Protein 1R8E (pdb70)

Solvent-accessible surface area: 17052 Å² total; per-residue (Å²): 226,63,148,43,39,28,32,86,0,20,87,107,11,134,18,64,63,151,19,0,97,113,12,16,164,37,83,11,6,100,13,63,125,72,30,109,132,74,74,135,65,54,1,52,73,91,23,37,118,98,2,86,43,2,78,61,0,125,199,70,57,11,81,45,112,68,2,58,100,2,73,125,35,58,174,129,97,38,144,56,12,95,71,61,25,95,115,76,90,137,105,147,109,87,134,85,59,53,62,123,126,5,65,61,53,12,137,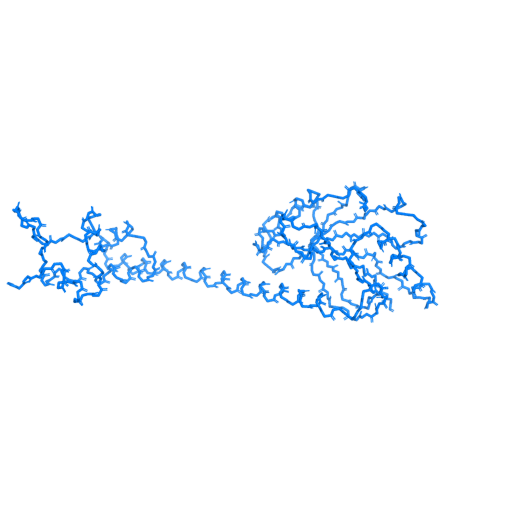58,81,93,126,84,32,153,105,29,101,37,84,17,84,21,44,36,50,102,24,124,89,22,88,1,2,15,9,114,2,137,56,38,9,33,136,81,39,115,107,75,26,12,48,65,0,39,126,40,2,61,64,12,18,56,77,67,4,32,12,48,1,4,4,0,39,46,81,100,22,102,32,33,116,96,8,74,11,125,44,6,0,0,6,22,11,26,136,141,160,32,70,107,52,50,134,89,12,90,87,42,35,3,43,117,17,119,0,0,0,0,0,4,39,89,34,102,145,81,11,76,94,4,2,50,77,0,21,127,42,8,65,83,131,166,55,75,49,74,30,31,0,22,4,24,46,38,24,77,56,157,43,136,194,58,166,122,78,69,32,0,7,0,3,0,74,8,91

Sequence (275 aa):
ESYYSIGEVSKLANVSIKALRYYDKIDLFKPAYVDPDTSYRYYTDSQLIHLDLIKSLKYIGTPLEEMKKAQDLEMEELFAFYTEQERQIREKLDFLSALEQTISLVKKRMKRQMEYPALGEVFVLDEEEIRIIQTEAEGIGPENVLNASYSKLKKFIESADGFTNNSYGATFSFQPYTSIDEMTYRHIFTPVLTNKQISSITPDMEITTIPKGRYACIAYNFSPEHYFLNLQKLIKYIADRQLTVVSDVYELIIPIHYSPKKQEEYRVEMKIRIA

Secondary structure (DSSP, 8-state):
--EEEHHHHHHHHT--HHHHHHHHHTTSS--SEE-TTT--EEEETGGGGHHHHHHHHHHTT--HHHHHHHTTS-HHHHHHHHHHHHHHHHHHHHHHHHHHHHHHHHHHHHHHHHS-S-TT--EEEEEPPEEEEEEE-TT--TTT--GGGGHHHHHHHHHHHSS----EEEEE-----S-GGG---SEEEEE----SPPSS--TTSEEEEE-SEEEEEEEEE--HHHHHHHHHHHHHHHHHTT--EEEEEEEEEEES---SSSPP-EEEEEEEEE-

Foldseek 3Di:
DDKAFLVVLCVVLVNDSVVQVVCCVVVNQHAPDADPPPRTGMHDPVSSVSVVLVVVCVVLPNDSVVSSVLVVDDPVVVVVVVVVSVVVVVVVVVVVVLVVQLVVVVVVVVVCVVPDPDALDKDKDFFAKFKKKKAFQVFAFPPRDDPVSCVVVQVQLCQFNVPGFQKKKFWWADDQDPDRVPTTTGMIITTHSGPGDTDDDDPRMDIDMDHTAMKTKHKHKDDVVSVVSSSNNSSCVCVVVVWAFDGTKMKMKGWPDDDPPDDTIIMIMIITHTD

Structure (mmCIF, N/CA/C/O backbone):
data_1R8E
#
_entry.id   1R8E
#
_cell.length_a   107.280
_cell.length_b   107.280
_cell.length_c   145.700
_cell.angle_alpha   90.00
_cell.angle_beta   90.00
_cell.angle_gamma   90.00
#
_symmetry.space_group_name_H-M   'P 43 2 2'
#
loop_
_entity.id
_entity.type
_entity.pdbx_description
1 polymer "5'-D(*GP*AP*CP*CP*CP*TP*CP*CP*CP*CP*TP*TP*AP*GP*GP*GP*GP*AP*GP*GP*GP*TP*C)-3'"
2 polymer 'multidrug-efflux transporter regulator'
3 non-polymer GLYCEROL
4 non-polymer TETRAPHENYLPHOSPHONIUM
5 non-polymer IMIDAZOLE
6 water water
#
loop_
_atom_site.group_PDB
_atom_site.id
_atom_site.type_symbol
_atom_site.label_atom_id
_atom_site.label_alt_id
_atom_site.label_comp_id
_atom_site.label_asym_id
_atom_site.label_entity_id
_atom_site.label_seq_id
_atom_site.pdbx_PDB_ins_code
_atom_site.Cartn_x
_atom_site.Cartn_y
_atom_site.Cartn_z
_atom_site.occupancy
_atom_site.B_iso_or_equiv
_atom_site.auth_seq_id
_atom_site.auth_comp_id
_atom_site.auth_asym_id
_atom_site.auth_atom_id
_atom_site.pdbx_PDB_model_num
ATOM 469 N N . GLU B 2 3 ? 47.514 -27.450 7.651 1.00 73.80 3 GLU A N 1
ATOM 470 C CA . GLU B 2 3 ? 46.267 -28.245 7.870 1.00 81.54 3 GLU A CA 1
ATOM 471 C C . GLU B 2 3 ? 46.058 -28.636 9.339 1.00 82.40 3 GLU A C 1
ATOM 472 O O . GLU B 2 3 ? 45.115 -29.364 9.668 1.00 85.76 3 GLU A O 1
ATOM 478 N N . SER B 2 4 ? 46.942 -28.160 10.213 1.00 75.30 4 SER A N 1
ATOM 479 C CA . SER B 2 4 ? 46.835 -28.440 11.642 1.00 74.29 4 SER A CA 1
ATOM 480 C C . SER B 2 4 ? 46.327 -27.178 12.360 1.00 69.22 4 SER A C 1
ATOM 481 O O . SER B 2 4 ? 46.843 -26.079 12.139 1.00 71.07 4 SER A O 1
ATOM 484 N N . TYR B 2 5 ? 45.299 -27.345 13.190 1.00 57.42 5 TYR A N 1
ATOM 485 C CA . TYR B 2 5 ? 44.688 -26.238 13.925 1.00 57.57 5 TYR A CA 1
ATOM 486 C C . TYR B 2 5 ? 44.695 -26.531 15.423 1.00 51.60 5 TYR A C 1
ATOM 487 O O . TYR B 2 5 ? 44.706 -27.689 15.829 1.00 51.76 5 TYR A O 1
ATOM 496 N N . TYR B 2 6 ? 44.647 -25.477 16.237 1.00 47.32 6 TYR A N 1
ATOM 497 C CA . TYR B 2 6 ? 44.687 -25.629 17.693 1.00 36.20 6 TYR A CA 1
ATOM 498 C C . TYR B 2 6 ? 43.562 -24.909 18.432 1.00 41.43 6 TYR A C 1
ATOM 499 O O . TYR B 2 6 ? 43.091 -23.838 18.015 1.00 38.82 6 TYR A O 1
ATOM 508 N N . SER B 2 7 ? 43.138 -25.495 19.544 1.00 44.43 7 SER A N 1
ATOM 509 C CA . SER B 2 7 ? 42.100 -24.883 20.373 1.00 44.43 7 SER A CA 1
ATOM 510 C C . SER B 2 7 ? 42.809 -23.830 21.225 1.00 44.90 7 SER A C 1
ATOM 511 O O . SER B 2 7 ? 44.047 -23.826 21.310 1.00 38.65 7 SER A O 1
ATOM 514 N N . ILE B 2 8 ? 42.047 -22.953 21.868 1.00 42.64 8 ILE A N 1
ATOM 515 C CA . ILE B 2 8 ? 42.662 -21.923 22.687 1.00 45.85 8 ILE A CA 1
ATOM 516 C C . ILE B 2 8 ? 43.553 -22.558 23.763 1.00 42.48 8 ILE A C 1
ATOM 517 O O . ILE B 2 8 ? 44.648 -22.062 24.041 1.00 37.19 8 ILE A O 1
ATOM 522 N N . GLY B 2 9 ? 43.110 -23.676 24.333 1.00 43.40 9 GLY A N 1
ATOM 523 C CA . GLY B 2 9 ? 43.891 -24.343 25.360 1.00 36.23 9 GLY A CA 1
ATOM 524 C C . GLY B 2 9 ? 45.234 -24.830 24.863 1.00 47.00 9 GLY A C 1
ATOM 525 O O . GLY B 2 9 ? 46.253 -24.767 25.565 1.00 52.93 9 GLY A O 1
ATOM 526 N N . GLU B 2 10 ? 45.248 -25.318 23.634 1.00 46.96 10 GLU A N 1
ATOM 527 C CA . GLU B 2 10 ? 46.474 -25.828 23.063 1.00 47.45 10 GLU A CA 1
ATOM 528 C C . GLU B 2 10 ? 47.438 -24.679 22.803 1.00 43.36 10 GLU A C 1
ATOM 529 O O . GLU B 2 10 ? 48.637 -24.789 23.063 1.00 42.47 10 GLU A O 1
ATOM 535 N N . VAL B 2 11 ? 46.922 -23.566 22.303 1.00 35.66 11 VAL A N 1
ATOM 536 C CA . VAL B 2 11 ? 47.787 -22.435 22.046 1.00 42.44 11 VAL A CA 1
ATOM 537 C C . VAL B 2 11 ? 48.382 -21.970 23.378 1.00 49.72 11 VAL A C 1
ATOM 538 O O . VAL B 2 11 ? 49.580 -21.681 23.472 1.00 47.92 11 VAL A O 1
ATOM 542 N N . SER B 2 12 ? 47.540 -21.931 24.408 1.00 46.45 12 SER A N 1
ATOM 543 C CA . SER B 2 12 ? 47.970 -21.508 25.733 1.00 49.34 12 SER A CA 1
ATOM 544 C C . SER B 2 12 ? 49.118 -22.367 26.244 1.00 48.95 12 SER A C 1
ATOM 545 O O . SER B 2 12 ? 50.106 -21.852 26.771 1.00 39.54 12 SER A O 1
ATOM 548 N N . LYS B 2 13 ? 48.988 -23.677 26.091 1.00 43.78 13 LYS A N 1
ATOM 549 C CA . LYS B 2 13 ? 50.045 -24.557 26.538 1.00 47.94 13 LYS A CA 1
ATOM 550 C C . LYS B 2 13 ? 51.276 -24.419 25.632 1.00 50.29 13 LYS A C 1
ATOM 551 O O . LYS B 2 13 ? 52.402 -24.440 26.118 1.00 52.96 13 LYS A O 1
ATOM 553 N N . LEU B 2 14 ? 51.073 -24.242 24.327 1.00 48.12 14 LEU A N 1
ATOM 554 C CA . LEU B 2 14 ? 52.203 -24.123 23.398 1.00 46.30 14 LEU A CA 1
ATOM 555 C C . LEU B 2 14 ? 53.041 -22.854 23.517 1.00 51.15 14 LEU A C 1
ATOM 556 O O . LEU B 2 14 ? 54.273 -22.910 23.495 1.00 51.15 14 LEU A O 1
ATOM 561 N N . ALA B 2 15 ? 52.372 -21.712 23.625 1.00 48.61 15 ALA A N 1
ATOM 562 C CA . ALA B 2 15 ? 53.067 -20.432 23.690 1.00 47.60 15 ALA A CA 1
ATOM 563 C C . ALA B 2 15 ? 53.202 -19.879 25.098 1.00 50.78 15 ALA A C 1
ATOM 564 O O . ALA B 2 15 ? 53.693 -18.767 25.287 1.00 49.60 15 ALA A O 1
ATOM 566 N N . ASN B 2 16 ? 52.762 -20.662 26.077 1.00 52.06 16 ASN A N 1
ATOM 567 C CA . ASN B 2 16 ? 52.805 -20.266 27.482 1.00 57.12 16 ASN A CA 1
ATOM 568 C C . ASN B 2 16 ? 52.139 -18.906 27.714 1.00 53.48 16 ASN A C 1
ATOM 569 O O . ASN B 2 16 ? 52.713 -18.012 28.323 1.00 54.07 16 ASN A O 1
ATOM 574 N N . VAL B 2 17 ? 50.919 -18.761 27.218 1.00 50.34 17 VAL A N 1
ATOM 575 C CA . VAL B 2 17 ? 50.151 -17.532 27.384 1.00 41.93 17 VAL A CA 1
ATOM 576 C C . VAL B 2 17 ? 48.809 -17.962 27.979 1.00 47.91 17 VAL A C 1
ATOM 577 O O . VAL B 2 17 ? 48.250 -18.968 27.558 1.00 47.58 17 VAL A O 1
ATOM 581 N N . SER B 2 18 ? 48.291 -17.229 28.964 1.00 43.55 18 SER A N 1
ATOM 582 C CA . SER B 2 18 ? 47.030 -17.646 29.573 1.00 44.81 18 SER A CA 1
ATOM 583 C C . SER B 2 18 ? 45.898 -17.595 28.561 1.00 44.01 18 SER A C 1
ATOM 584 O O . SER B 2 18 ? 45.942 -16.830 27.595 1.00 39.56 18 SER A O 1
ATOM 587 N N . ILE B 2 19 ? 44.878 -18.407 28.809 1.00 41.20 19 ILE A N 1
ATOM 588 C CA . ILE B 2 19 ? 43.703 -18.440 27.960 1.00 41.29 19 ILE A CA 1
ATOM 589 C C . ILE B 2 19 ? 43.015 -17.076 27.993 1.00 48.25 19 ILE A C 1
ATOM 590 O O . ILE B 2 19 ? 42.641 -16.539 26.943 1.00 49.86 19 ILE A O 1
ATOM 595 N N . LYS B 2 20 ? 42.866 -16.510 29.195 1.00 47.92 20 LYS A N 1
ATOM 596 C CA . LYS B 2 20 ? 42.218 -15.206 29.344 1.00 40.00 20 LYS A CA 1
ATOM 597 C C . LYS B 2 20 ? 42.959 -14.161 28.515 1.00 39.59 20 LYS A C 1
ATOM 598 O O . LYS B 2 20 ? 42.346 -13.262 27.933 1.00 46.42 20 LYS A O 1
ATOM 604 N N . ALA B 2 21 ? 44.283 -14.282 28.453 1.00 43.73 21 ALA A N 1
ATOM 605 C CA . ALA B 2 21 ? 45.080 -13.339 27.679 1.00 40.02 21 ALA A CA 1
ATOM 606 C C . ALA B 2 21 ? 44.776 -13.495 26.185 1.00 44.56 21 ALA A C 1
ATOM 607 O O . ALA B 2 21 ? 44.700 -12.503 25.451 1.00 41.26 21 ALA A O 1
ATOM 609 N N . LEU B 2 22 ? 44.594 -14.736 25.736 1.00 40.35 22 LEU A N 1
ATOM 610 C CA . LEU B 2 22 ? 44.279 -14.976 24.331 1.00 41.03 22 LEU A CA 1
ATOM 611 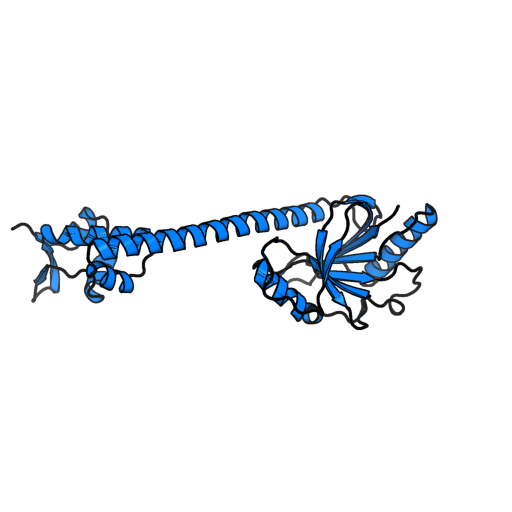C C . LEU B 2 22 ? 42.919 -14.347 24.021 1.00 35.08 22 LEU A C 1
ATOM 612 O O . LEU B 2 22 ? 42.789 -13.601 23.053 1.00 40.69 22 LEU A O 1
ATOM 617 N N . ARG B 2 23 ? 41.915 -14.599 24.860 1.00 41.91 23 ARG A N 1
ATOM 618 C CA . ARG B 2 23 ? 40.597 -13.997 24.623 1.00 42.41 23 ARG A CA 1
ATOM 619 C C . ARG B 2 23 ? 40.705 -12.472 24.603 1.00 41.84 23 ARG A C 1
ATOM 620 O O . ARG B 2 23 ? 40.071 -11.804 23.777 1.00 46.17 23 ARG A O 1
ATOM 628 N N . TYR B 2 24 ? 41.522 -11.920 25.498 1.00 45.67 24 TYR A N 1
ATOM 629 C CA . TYR B 2 24 ? 41.690 -10.472 25.558 1.00 42.01 24 TYR A CA 1
ATOM 630 C C . TYR B 2 24 ? 42.366 -9.930 24.299 1.00 47.60 24 TYR A C 1
ATOM 631 O O . TYR B 2 24 ? 41.895 -8.956 23.700 1.00 43.44 24 TYR A O 1
ATOM 640 N N . TYR B 2 25 ? 43.469 -10.555 23.891 1.00 44.62 25 TYR A N 1
ATOM 641 C CA . TYR B 2 25 ? 44.157 -10.103 22.681 1.00 46.66 25 TYR A CA 1
ATOM 642 C C . TYR B 2 25 ? 43.227 -10.232 21.482 1.00 41.46 25 TYR A C 1
ATOM 643 O O . TYR B 2 25 ? 43.376 -9.510 20.493 1.00 48.30 25 TYR A O 1
ATOM 652 N N . ASP B 2 26 ? 42.273 -11.159 21.568 1.00 42.82 26 ASP A N 1
ATOM 653 C CA . ASP B 2 26 ? 41.296 -11.348 20.498 1.00 41.09 26 ASP A CA 1
ATOM 654 C C . ASP B 2 26 ? 40.355 -10.134 20.498 1.00 43.21 26 ASP A C 1
ATOM 655 O O . ASP B 2 26 ? 40.202 -9.452 19.487 1.00 41.52 26 ASP A O 1
ATOM 660 N N . LYS B 2 27 ? 39.754 -9.844 21.646 1.00 46.61 27 LYS A N 1
ATOM 661 C CA . LYS B 2 27 ? 38.853 -8.695 21.758 1.00 56.76 27 LYS A CA 1
ATOM 662 C C . LYS B 2 27 ? 39.527 -7.379 21.377 1.00 54.77 27 LYS A C 1
ATOM 663 O O . LYS B 2 27 ? 38.908 -6.516 20.758 1.00 64.43 27 LYS A O 1
ATOM 669 N N . ILE B 2 28 ? 40.796 -7.240 21.749 1.00 55.56 28 ILE A N 1
ATOM 670 C CA . ILE B 2 28 ? 41.586 -6.042 21.459 1.00 54.74 28 ILE A CA 1
ATOM 671 C C . ILE B 2 28 ? 42.010 -5.958 19.990 1.00 56.83 28 ILE A C 1
ATOM 672 O O . ILE B 2 28 ? 42.485 -4.917 19.527 1.00 56.59 28 ILE A O 1
ATOM 677 N N . ASP B 2 29 ? 41.834 -7.061 19.265 1.00 53.00 29 ASP A N 1
ATOM 678 C CA . ASP B 2 29 ? 42.217 -7.153 17.857 1.00 54.96 29 ASP A CA 1
ATOM 679 C C . ASP B 2 29 ? 43.733 -7.058 17.672 1.00 48.71 29 ASP A C 1
ATOM 680 O O . ASP B 2 29 ? 44.222 -6.468 16.712 1.00 52.09 29 ASP A O 1
ATOM 685 N N . LEU B 2 30 ? 44.466 -7.644 18.610 1.00 50.26 30 LEU A N 1
ATOM 686 C CA . LEU B 2 30 ? 45.923 -7.676 18.568 1.00 46.75 30 LEU A CA 1
ATOM 687 C C . LEU B 2 30 ? 46.338 -9.031 17.991 1.00 49.35 30 LEU A C 1
ATOM 688 O O . LEU B 2 30 ? 47.274 -9.127 17.200 1.00 45.92 30 LEU A O 1
ATOM 693 N N . PHE B 2 31 ? 45.610 -10.067 18.396 1.00 48.99 31 PHE A N 1
ATOM 694 C CA . PHE B 2 31 ? 45.868 -11.430 17.960 1.00 48.23 31 PHE A CA 1
ATOM 695 C C . PHE B 2 31 ? 44.527 -12.172 17.949 1.00 52.32 31 PHE A C 1
ATOM 696 O O . PHE B 2 31 ? 44.030 -12.591 18.994 1.00 41.75 31 PHE A O 1
ATOM 704 N N . LYS B 2 32 ? 43.949 -12.338 16.763 1.00 46.86 32 LYS A N 1
ATOM 705 C CA . LYS B 2 32 ? 42.652 -12.999 16.635 1.00 48.51 32 LYS A CA 1
ATOM 706 C C . LYS B 2 32 ? 42.783 -14.393 16.023 1.00 45.17 32 LYS A C 1
ATOM 707 O O . LYS B 2 32 ? 43.571 -14.603 15.100 1.00 39.94 32 LYS A O 1
ATOM 713 N N . PRO B 2 33 ? 41.998 -15.360 16.518 1.00 36.66 33 PRO A N 1
ATOM 714 C CA . PRO B 2 33 ? 42.064 -16.730 15.988 1.00 34.60 33 PRO A CA 1
ATOM 715 C C . PRO B 2 33 ? 41.734 -16.778 14.501 1.00 34.79 33 PRO A C 1
ATOM 716 O O . PRO B 2 33 ? 40.937 -15.980 14.014 1.00 42.09 33 PRO A O 1
ATOM 720 N N . ALA B 2 34 ? 42.366 -17.701 13.782 1.00 40.11 34 ALA A N 1
ATOM 721 C CA . ALA B 2 34 ? 42.129 -17.847 12.350 1.00 38.94 34 ALA A CA 1
ATOM 722 C C . ALA B 2 34 ? 40.666 -18.191 12.072 1.00 44.96 34 ALA A C 1
ATOM 723 O O . ALA B 2 34 ? 40.092 -17.728 11.091 1.00 46.49 34 ALA A O 1
ATOM 725 N N . TYR B 2 35 ? 40.068 -18.991 12.954 1.00 44.95 35 TYR A N 1
ATOM 726 C CA . TYR B 2 35 ? 38.683 -19.406 12.786 1.00 41.74 35 TYR A CA 1
ATOM 727 C C . TYR B 2 35 ? 37.847 -19.464 14.054 1.00 42.60 35 TYR A C 1
ATOM 728 O O . TYR B 2 35 ? 38.277 -19.991 15.088 1.00 40.40 35 TYR A O 1
ATOM 737 N N . VAL B 2 36 ? 36.625 -18.959 13.951 1.00 41.27 36 VAL A N 1
ATOM 738 C CA . VAL B 2 36 ? 35.702 -18.994 15.073 1.00 46.33 36 VAL A CA 1
ATOM 739 C C . VAL B 2 36 ? 34.442 -19.765 14.689 1.00 47.05 36 VAL A C 1
ATOM 740 O O . VAL B 2 36 ? 33.728 -19.379 13.756 1.00 45.39 36 VAL A O 1
ATOM 744 N N . ASP B 2 37 ? 34.189 -20.864 15.399 1.00 48.72 37 ASP A N 1
ATOM 745 C CA . ASP B 2 37 ? 33.005 -21.683 15.153 1.00 53.05 37 ASP A CA 1
ATOM 746 C C . ASP B 2 37 ? 31.758 -20.830 15.380 1.00 51.51 37 ASP A C 1
ATOM 747 O O . ASP B 2 37 ? 31.514 -20.369 16.485 1.00 59.00 37 ASP A O 1
ATOM 752 N N . PRO B 2 38 ? 30.957 -20.619 14.325 1.00 56.81 38 PRO A N 1
ATOM 753 C CA . PRO B 2 38 ? 29.732 -19.819 14.382 1.00 55.14 38 PRO A CA 1
ATOM 754 C C . PRO B 2 38 ? 28.653 -20.356 15.326 1.00 55.43 38 PRO A C 1
ATOM 755 O O . PRO B 2 38 ? 27.762 -19.615 15.732 1.00 54.56 38 PRO A O 1
ATOM 759 N N . ASP B 2 39 ? 28.737 -21.631 15.685 1.00 49.16 39 ASP A N 1
ATOM 760 C CA . ASP B 2 39 ? 27.741 -22.214 16.572 1.00 60.36 39 ASP A CA 1
ATOM 761 C C . ASP B 2 39 ? 28.169 -22.239 18.030 1.00 69.46 39 ASP A C 1
ATOM 762 O O . ASP B 2 39 ? 27.368 -21.949 18.917 1.00 77.61 39 ASP A O 1
ATOM 767 N N . THR B 2 40 ? 29.424 -22.589 18.284 1.00 65.06 40 THR A N 1
ATOM 768 C CA . THR B 2 40 ? 29.909 -22.672 19.654 1.00 56.43 40 THR A CA 1
ATOM 769 C C . THR B 2 40 ? 30.764 -21.484 20.081 1.00 59.37 40 THR A C 1
ATOM 770 O O . THR B 2 40 ? 31.076 -21.331 21.262 1.00 61.90 40 THR A O 1
ATOM 774 N N . SER B 2 41 ? 31.144 -20.651 19.121 1.00 56.37 41 SER A N 1
ATOM 775 C CA . SER B 2 41 ? 32.003 -19.500 19.386 1.00 50.82 41 SER A CA 1
ATOM 776 C C . SER B 2 41 ? 33.420 -19.927 19.789 1.00 47.01 41 SER A C 1
ATOM 777 O O . SER B 2 41 ? 34.235 -19.088 20.161 1.00 51.21 41 SER A O 1
ATOM 780 N N . TYR B 2 42 ? 33.714 -21.225 19.716 1.00 42.46 42 TYR A N 1
ATOM 781 C CA . TYR B 2 42 ? 35.049 -21.733 20.050 1.00 46.24 42 TYR A CA 1
ATOM 782 C C . TYR B 2 42 ? 36.096 -21.130 19.123 1.00 48.72 42 TYR A C 1
ATOM 783 O O . TYR B 2 42 ? 35.882 -21.053 17.911 1.00 43.21 42 TYR A O 1
ATOM 792 N N . ARG B 2 43 ? 37.228 -20.732 19.702 1.00 44.34 43 ARG A N 1
ATOM 793 C CA . ARG B 2 43 ? 38.331 -20.146 18.946 1.00 46.68 43 ARG A CA 1
ATOM 794 C C . ARG B 2 43 ? 39.324 -21.211 18.479 1.00 41.67 43 ARG A C 1
ATOM 795 O O . ARG B 2 43 ? 39.701 -22.087 19.244 1.00 42.10 43 ARG A O 1
ATOM 803 N N . TYR B 2 44 ? 39.742 -21.128 17.219 1.00 44.96 44 TYR A N 1
ATOM 804 C CA . TYR B 2 44 ? 40.702 -22.078 16.668 1.00 40.70 44 TYR A CA 1
ATOM 805 C C . TYR B 2 44 ? 41.810 -21.324 15.956 1.00 39.48 44 TYR A C 1
ATOM 806 O O . TYR B 2 44 ? 41.552 -20.383 15.189 1.00 36.41 44 TYR A O 1
ATOM 815 N N . TYR B 2 45 ? 43.040 -21.757 16.208 1.00 32.15 45 TYR A N 1
ATOM 816 C CA . TYR B 2 45 ? 44.227 -21.109 15.644 1.00 43.75 45 TYR A CA 1
ATOM 817 C C . TYR B 2 45 ? 45.030 -22.017 14.723 1.00 41.46 45 TYR A C 1
ATOM 818 O O . TYR B 2 45 ? 45.035 -23.237 14.887 1.00 45.45 45 TYR A O 1
ATOM 827 N N . THR B 2 46 ? 45.731 -21.419 13.769 1.00 41.64 46 THR A N 1
ATOM 828 C CA . THR B 2 46 ? 46.561 -22.205 12.857 1.00 43.64 46 THR A CA 1
ATOM 829 C C . THR B 2 46 ? 47.998 -22.149 13.333 1.00 47.56 46 THR A C 1
ATOM 830 O O . THR B 2 46 ? 48.372 -21.245 14.083 1.00 45.00 46 THR A O 1
ATOM 834 N N . ASP B 2 47 ? 48.807 -23.102 12.881 1.00 43.35 47 ASP A N 1
ATOM 835 C CA . ASP B 2 47 ? 50.203 -23.140 13.271 1.00 39.96 47 ASP A CA 1
ATOM 836 C C . ASP B 2 47 ? 50.986 -21.897 12.830 1.00 43.81 47 ASP A C 1
ATOM 837 O O . ASP B 2 47 ? 51.681 -21.297 13.639 1.00 39.71 47 ASP A O 1
ATOM 842 N N . SER B 2 48 ? 50.863 -21.502 11.563 1.00 45.37 48 SER A N 1
ATOM 843 C CA . SER B 2 48 ? 51.610 -20.336 11.046 1.00 47.54 48 SER A CA 1
ATOM 844 C C . SER B 2 48 ? 51.366 -19.052 11.830 1.00 39.79 48 SER A C 1
ATOM 845 O O . SER B 2 48 ? 52.187 -18.150 11.856 1.00 48.60 48 SER A O 1
ATOM 848 N N . GLN B 2 49 ? 50.211 -18.987 12.460 1.00 48.44 49 GLN A N 1
ATOM 849 C CA . GLN B 2 49 ? 49.782 -17.831 13.220 1.00 43.74 49 GLN A CA 1
ATOM 850 C C . GLN B 2 49 ? 50.580 -17.647 14.522 1.00 43.72 49 GLN A C 1
ATOM 851 O O . GLN B 2 49 ? 50.782 -16.522 14.979 1.00 40.14 49 GLN A O 1
ATOM 857 N N . LEU B 2 50 ? 51.049 -18.750 15.098 1.00 34.03 50 LEU A N 1
ATOM 858 C CA . LEU B 2 50 ? 51.791 -18.723 16.348 1.00 42.22 50 LEU A CA 1
ATOM 859 C C . LEU B 2 50 ? 52.993 -17.787 16.341 1.00 44.81 50 LEU A C 1
ATOM 860 O O . LEU B 2 50 ? 53.414 -17.298 17.388 1.00 41.34 50 LEU A O 1
ATOM 865 N N . ILE B 2 51 ? 53.544 -17.549 15.159 1.00 44.12 51 ILE A N 1
ATOM 866 C CA . ILE B 2 51 ? 54.702 -16.687 15.021 1.00 41.73 51 ILE A CA 1
ATOM 867 C C . ILE B 2 51 ? 54.400 -15.285 15.558 1.00 43.72 51 ILE A C 1
ATOM 868 O O . ILE B 2 51 ? 55.272 -14.628 16.118 1.00 47.66 51 ILE A O 1
ATOM 873 N N . HIS B 2 52 ? 53.155 -14.839 15.415 1.00 44.20 52 HIS A N 1
ATOM 874 C CA . HIS B 2 52 ? 52.766 -13.513 15.875 1.00 39.86 52 HIS A CA 1
ATOM 875 C C . HIS B 2 52 ? 52.850 -13.350 17.391 1.00 40.40 52 HIS A C 1
ATOM 876 O O . HIS B 2 52 ? 52.946 -12.234 17.884 1.00 40.36 52 HIS A O 1
ATOM 883 N N . LEU B 2 53 ? 52.814 -14.450 18.134 1.00 43.49 53 LEU A N 1
ATOM 884 C CA . LEU B 2 53 ? 52.920 -14.362 19.585 1.00 45.62 53 LEU A CA 1
ATOM 885 C C . LEU B 2 53 ? 54.358 -14.077 20.015 1.00 45.88 53 LEU A C 1
ATOM 886 O O . LEU B 2 53 ? 54.600 -13.712 21.163 1.00 59.79 53 LEU A O 1
ATOM 891 N N . ASP B 2 54 ? 55.309 -14.237 19.097 1.00 49.71 54 ASP A N 1
ATOM 892 C CA . ASP B 2 54 ? 56.711 -13.956 19.408 1.00 47.65 54 ASP A CA 1
ATOM 893 C C . ASP B 2 54 ? 56.907 -12.462 19.680 1.00 44.50 54 ASP A C 1
ATOM 894 O O . ASP B 2 54 ? 57.518 -12.079 20.675 1.00 46.18 54 ASP A O 1
ATOM 899 N N . LEU B 2 55 ? 56.398 -11.625 18.780 1.00 40.33 55 LEU A N 1
ATOM 900 C CA . LEU B 2 55 ? 56.515 -10.180 18.933 1.00 43.65 55 LEU A CA 1
ATOM 901 C C . LEU B 2 55 ? 55.785 -9.752 20.199 1.00 45.57 55 LEU A C 1
ATOM 902 O O . LEU B 2 55 ? 56.349 -9.067 21.053 1.00 49.25 55 LEU A O 1
ATOM 907 N N . ILE B 2 56 ? 54.521 -10.167 20.296 1.00 45.07 56 ILE A N 1
ATOM 908 C CA . ILE B 2 56 ? 53.663 -9.833 21.429 1.00 44.91 56 ILE A CA 1
ATOM 909 C C . ILE B 2 56 ? 54.313 -10.182 22.766 1.00 47.34 56 ILE A C 1
ATOM 910 O O . ILE B 2 56 ? 54.310 -9.360 23.684 1.00 52.05 56 ILE A O 1
ATOM 915 N N . LYS B 2 57 ? 54.869 -11.386 22.882 1.00 44.11 57 LYS A N 1
ATOM 916 C CA . LYS B 2 57 ? 55.508 -11.793 24.136 1.00 47.41 57 LYS A CA 1
ATOM 917 C C . LYS B 2 57 ? 56.772 -10.998 24.431 1.00 51.91 57 LYS A C 1
ATOM 918 O O . LYS B 2 57 ? 57.009 -10.599 25.564 1.00 50.27 57 LYS A O 1
ATOM 924 N N . SER B 2 58 ? 57.586 -10.758 23.412 1.00 53.20 58 SER A N 1
ATOM 925 C CA . SER B 2 58 ? 58.803 -9.995 23.625 1.00 50.53 58 SER A CA 1
ATOM 926 C C . SER B 2 58 ? 58.489 -8.561 24.037 1.00 52.26 58 SER A C 1
ATOM 927 O O . SER B 2 58 ? 59.109 -8.027 24.959 1.00 55.88 58 SER A O 1
ATOM 930 N N . LEU B 2 59 ? 57.521 -7.943 23.369 1.00 46.45 59 LEU A N 1
ATOM 931 C CA . LEU B 2 59 ? 57.149 -6.579 23.703 1.00 48.90 59 LEU A CA 1
ATOM 932 C C . LEU B 2 59 ? 56.505 -6.509 25.088 1.00 54.48 59 LEU A C 1
ATOM 933 O O . LEU B 2 59 ? 56.623 -5.505 25.792 1.00 55.88 59 LEU A O 1
ATOM 938 N N . LYS B 2 60 ? 55.832 -7.576 25.490 1.00 46.46 60 LYS A N 1
ATOM 939 C CA . LYS B 2 60 ? 55.210 -7.579 26.796 1.00 41.89 60 LYS A CA 1
ATOM 940 C C . LYS B 2 60 ? 56.322 -7.670 27.836 1.00 50.53 60 LYS A C 1
ATOM 941 O O . LYS B 2 60 ? 56.267 -7.038 28.887 1.00 51.85 60 LYS A O 1
ATOM 947 N N . TYR B 2 61 ? 57.343 -8.458 27.529 1.00 49.91 61 TYR A N 1
ATOM 948 C CA . TYR B 2 61 ? 58.455 -8.620 28.438 1.00 52.34 61 TYR A CA 1
ATOM 949 C C . TYR B 2 61 ? 59.143 -7.279 28.713 1.00 60.60 61 TYR A C 1
ATOM 950 O O . TYR B 2 61 ? 59.538 -7.008 29.847 1.00 58.95 61 TYR A O 1
ATOM 959 N N . ILE B 2 62 ? 59.283 -6.441 27.686 1.00 51.90 62 ILE A N 1
ATOM 960 C CA . ILE B 2 62 ? 59.926 -5.149 27.881 1.00 57.21 62 ILE A CA 1
ATOM 961 C C . ILE B 2 62 ? 58.963 -4.058 28.346 1.00 57.92 62 ILE A C 1
ATOM 962 O O . ILE B 2 62 ? 59.355 -2.900 28.479 1.00 58.88 62 ILE A O 1
ATOM 967 N N . GLY B 2 63 ? 57.704 -4.427 28.572 1.00 55.65 63 GLY A N 1
ATOM 968 C CA . GLY B 2 63 ? 56.720 -3.474 29.065 1.00 48.03 63 GLY A CA 1
ATOM 969 C C . GLY B 2 63 ? 55.928 -2.637 28.081 1.00 55.05 63 GLY A C 1
ATOM 970 O O . GLY B 2 63 ? 55.205 -1.710 28.481 1.00 53.44 63 GLY A O 1
ATOM 971 N N . THR B 2 64 ? 56.042 -2.948 26.799 1.00 51.67 64 THR A N 1
ATOM 972 C CA . THR B 2 64 ? 55.311 -2.198 25.796 1.00 46.59 64 THR A CA 1
ATOM 973 C C . THR B 2 64 ? 53.807 -2.390 26.008 1.00 56.74 64 THR A C 1
ATOM 974 O O . THR B 2 64 ? 53.326 -3.512 26.150 1.00 58.19 64 THR A O 1
ATOM 978 N N . PRO B 2 65 ? 53.049 -1.292 26.038 1.00 51.50 65 PRO A N 1
ATOM 979 C CA . PRO B 2 65 ? 51.607 -1.414 26.234 1.00 53.94 65 PRO A CA 1
ATOM 980 C C . PRO B 2 65 ? 50.933 -2.053 25.009 1.00 55.75 65 PRO A C 1
ATOM 981 O O . PRO B 2 65 ? 51.288 -1.759 23.866 1.00 44.57 65 PRO A O 1
ATOM 985 N N . LEU B 2 66 ? 49.963 -2.928 25.258 1.00 53.43 66 LEU A N 1
ATOM 986 C CA . LEU B 2 66 ? 49.268 -3.628 24.185 1.00 53.30 66 LEU A CA 1
ATOM 987 C C . LEU B 2 66 ? 48.902 -2.784 22.964 1.00 60.02 66 LEU A C 1
ATOM 988 O O . LEU B 2 66 ? 49.185 -3.176 21.825 1.00 56.21 66 LEU A O 1
ATOM 993 N N . GLU B 2 67 ? 48.282 -1.631 23.187 1.00 57.27 67 GLU A N 1
ATOM 994 C CA . GLU B 2 67 ? 47.886 -0.798 22.061 1.00 60.37 67 GLU A CA 1
ATOM 995 C C . GLU B 2 67 ? 49.035 -0.376 21.172 1.00 60.04 67 GLU A C 1
ATOM 996 O O . GLU B 2 67 ? 48.881 -0.262 19.954 1.00 62.22 67 GLU A O 1
ATOM 1002 N N . GLU B 2 68 ? 50.194 -0.147 21.769 1.00 58.60 68 GLU A N 1
ATOM 1003 C CA . GLU B 2 68 ? 51.337 0.258 20.979 1.00 66.03 68 GLU A CA 1
ATOM 1004 C C . GLU B 2 68 ? 51.911 -0.958 20.258 1.00 63.58 68 GLU A C 1
ATOM 1005 O O . GLU B 2 68 ? 52.670 -0.822 19.303 1.00 63.57 68 GLU A O 1
ATOM 1011 N N . MET B 2 69 ? 51.549 -2.154 20.710 1.00 59.06 69 MET A N 1
ATOM 1012 C CA . MET B 2 69 ? 52.037 -3.354 20.049 1.00 56.17 69 MET A CA 1
ATOM 1013 C C . MET B 2 69 ? 51.401 -3.459 18.672 1.00 56.47 69 MET A C 1
ATOM 1014 O O . MET B 2 69 ? 52.038 -3.882 17.701 1.00 46.69 69 MET A O 1
ATOM 1019 N N . LYS B 2 70 ? 50.144 -3.039 18.593 1.00 52.82 70 LYS A N 1
ATOM 1020 C CA . LYS B 2 70 ? 49.410 -3.072 17.346 1.00 57.15 70 LYS A CA 1
ATOM 1021 C C . LYS B 2 70 ? 50.109 -2.242 16.281 1.00 59.32 70 LYS A C 1
ATOM 1022 O O . LYS B 2 70 ? 50.088 -2.596 15.100 1.00 67.59 70 LYS A O 1
ATOM 1028 N N . LYS B 2 71 ? 50.740 -1.144 16.681 1.00 56.48 71 LYS A N 1
ATOM 1029 C CA . LYS B 2 71 ? 51.418 -0.320 15.693 1.00 62.15 71 LYS A CA 1
ATOM 1030 C C . LYS B 2 71 ? 52.812 -0.877 15.421 1.00 58.84 71 LYS A C 1
ATOM 1031 O O . LYS B 2 71 ? 53.406 -0.602 14.378 1.00 55.12 71 LYS A O 1
ATOM 1037 N N . ALA B 2 72 ? 53.329 -1.670 16.355 1.00 54.14 72 ALA A N 1
ATOM 1038 C CA . ALA B 2 72 ? 54.646 -2.271 16.188 1.00 51.92 72 ALA A CA 1
ATOM 1039 C C . ALA B 2 72 ? 54.580 -3.387 15.149 1.00 54.49 72 ALA A C 1
ATOM 1040 O O . ALA B 2 72 ? 55.518 -3.592 14.389 1.00 52.57 72 ALA A O 1
ATOM 1042 N N . GLN B 2 73 ? 53.476 -4.118 15.102 1.00 54.47 73 GLN A N 1
ATOM 1043 C CA . GLN B 2 73 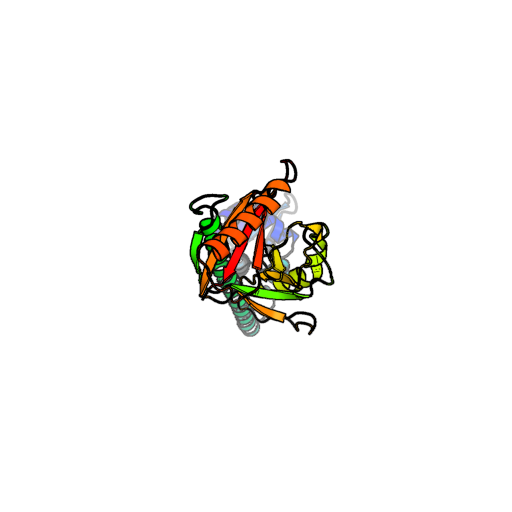? 53.411 -5.187 14.124 1.00 64.05 73 GLN A CA 1
ATOM 1044 C C . GLN B 2 73 ? 53.111 -4.657 12.724 1.00 59.60 73 GLN A C 1
ATOM 1045 O O . GLN B 2 73 ? 52.937 -5.425 11.793 1.00 67.04 73 GLN A O 1
ATOM 1051 N N . ASP B 2 74 ? 53.097 -3.334 12.576 1.00 65.86 74 ASP A N 1
ATOM 1052 C CA . ASP B 2 74 ? 52.833 -2.692 11.284 1.00 62.89 74 ASP A CA 1
ATOM 1053 C C . ASP B 2 74 ? 54.071 -2.007 10.711 1.00 65.09 74 ASP A C 1
ATOM 1054 O O . ASP B 2 74 ? 54.072 -1.567 9.556 1.00 59.97 74 ASP A O 1
ATOM 1059 N N . LEU B 2 75 ? 55.128 -1.910 11.507 1.00 62.66 75 LEU A N 1
ATOM 1060 C CA . LEU B 2 75 ? 56.333 -1.265 11.019 1.00 71.47 75 LEU A CA 1
ATOM 1061 C C . LEU B 2 75 ? 57.302 -2.244 10.349 1.00 69.72 75 LEU A C 1
ATOM 1062 O O . LEU B 2 75 ? 57.274 -3.452 10.616 1.00 60.53 75 LEU A O 1
ATOM 1067 N N . GLU B 2 76 ? 58.132 -1.705 9.455 1.00 67.99 76 GLU A N 1
ATOM 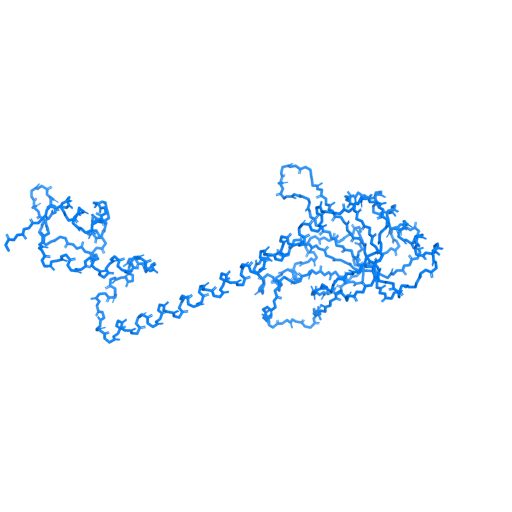1068 C CA . GLU B 2 76 ? 59.118 -2.483 8.710 1.00 72.31 76 GLU A CA 1
ATOM 1069 C C . GLU B 2 76 ? 60.300 -2.850 9.600 1.00 71.25 76 GLU A C 1
ATOM 1070 O O . GLU B 2 76 ? 60.502 -2.245 10.654 1.00 75.66 76 GLU A O 1
ATOM 1072 N N . MET B 2 77 ? 61.080 -3.838 9.171 1.00 67.07 77 MET A N 1
ATOM 1073 C CA . MET B 2 77 ? 62.234 -4.290 9.937 1.00 76.25 77 MET A CA 1
ATOM 1074 C C . MET B 2 77 ? 63.180 -3.132 10.264 1.00 76.69 77 MET A C 1
ATOM 1075 O O . MET B 2 77 ? 63.846 -3.129 11.301 1.00 74.36 77 MET A O 1
ATOM 1080 N N . GLU B 2 78 ? 63.228 -2.148 9.376 1.00 79.96 78 GLU A N 1
ATOM 1081 C CA . GLU B 2 78 ? 64.077 -0.984 9.576 1.00 80.67 78 GLU A CA 1
ATOM 1082 C C . GLU B 2 78 ? 63.500 -0.133 10.700 1.00 78.22 78 GLU A C 1
ATOM 1083 O O . GLU B 2 78 ? 64.220 0.309 11.597 1.00 79.69 78 GLU A O 1
ATOM 1089 N N . GLU B 2 79 ? 62.192 0.087 10.644 1.00 76.25 79 GLU A N 1
ATOM 1090 C CA . GLU B 2 79 ? 61.503 0.881 11.648 1.00 72.47 79 GLU A CA 1
ATOM 1091 C C . GLU B 2 79 ? 61.514 0.160 12.991 1.00 72.07 79 GLU A C 1
ATOM 1092 O O . GLU B 2 79 ? 61.536 0.797 14.045 1.00 80.19 79 GLU A O 1
ATOM 1098 N N . LEU B 2 80 ? 61.502 -1.168 12.951 1.00 64.46 80 LEU A N 1
ATOM 1099 C CA . LEU B 2 80 ? 61.522 -1.963 14.172 1.00 60.08 80 LEU A CA 1
ATOM 1100 C C . LEU B 2 80 ? 62.896 -1.824 14.827 1.00 59.15 80 LEU A C 1
ATOM 1101 O O . LEU B 2 80 ? 63.013 -1.770 16.050 1.00 60.86 80 LEU A O 1
ATOM 1106 N N . PHE B 2 81 ? 63.933 -1.756 14.002 1.00 52.66 81 PHE A N 1
ATOM 1107 C CA . PHE B 2 81 ? 65.288 -1.581 14.502 1.00 59.93 81 PHE A CA 1
ATOM 1108 C C . PHE B 2 81 ? 65.313 -0.296 15.342 1.00 64.45 81 PHE A C 1
ATOM 1109 O O . PHE B 2 81 ? 65.792 -0.298 16.480 1.00 63.33 81 PHE A O 1
ATOM 1117 N N . ALA B 2 82 ? 64.789 0.792 14.771 1.00 60.82 82 ALA A N 1
ATOM 1118 C CA . ALA B 2 82 ? 64.739 2.095 15.447 1.00 59.20 82 ALA A CA 1
ATOM 1119 C C . ALA B 2 82 ? 63.889 2.023 16.707 1.00 55.77 82 ALA A C 1
ATOM 1120 O O . ALA B 2 82 ? 64.208 2.645 17.728 1.00 61.41 82 ALA A O 1
ATOM 1122 N N . PHE B 2 83 ? 62.802 1.264 16.624 1.00 53.82 83 PHE A N 1
ATOM 1123 C CA . PHE B 2 83 ? 61.904 1.072 17.754 1.00 53.45 83 PHE A CA 1
ATOM 1124 C C . PHE B 2 83 ? 62.709 0.571 18.951 1.00 57.70 83 PHE A C 1
ATOM 1125 O O . PHE B 2 83 ? 62.525 1.039 20.077 1.00 66.09 83 PHE A O 1
ATOM 1133 N N . TYR B 2 84 ? 63.594 -0.390 18.703 1.00 58.29 84 TYR A N 1
ATOM 1134 C CA . TYR B 2 84 ? 64.419 -0.947 19.768 1.00 62.40 84 TYR A CA 1
ATOM 1135 C C . TYR B 2 84 ? 65.425 0.081 20.276 1.00 63.05 84 TYR A C 1
ATOM 1136 O O . TYR B 2 84 ? 65.721 0.137 21.472 1.00 58.80 84 TYR A O 1
ATOM 1145 N N . THR B 2 85 ? 65.943 0.894 19.362 1.00 59.66 85 THR A N 1
ATOM 1146 C CA . THR B 2 85 ? 66.893 1.929 19.725 1.00 55.50 85 THR A CA 1
ATOM 1147 C C . THR B 2 85 ? 66.232 2.825 20.769 1.00 58.50 85 THR A C 1
ATOM 1148 O O . THR B 2 85 ? 66.862 3.235 21.747 1.00 45.41 85 THR A O 1
ATOM 1152 N N . GLU B 2 86 ? 64.949 3.104 20.550 1.00 52.90 86 GLU A N 1
ATOM 1153 C CA . GLU B 2 86 ? 64.163 3.939 21.449 1.00 52.31 86 GLU A CA 1
ATOM 1154 C C . GLU B 2 86 ? 63.953 3.225 22.774 1.00 57.12 86 GLU A C 1
ATOM 1155 O O . GLU B 2 86 ? 63.899 3.856 23.827 1.00 60.74 86 GLU A O 1
ATOM 1161 N N . GLN B 2 87 ? 63.837 1.904 22.721 1.00 57.50 87 GLN A N 1
ATOM 1162 C CA . GLN B 2 87 ? 63.638 1.137 23.939 1.00 56.38 87 GLN A CA 1
ATOM 1163 C C . GLN B 2 87 ? 64.902 1.172 24.787 1.00 57.79 87 GLN A C 1
ATOM 1164 O O . GLN B 2 87 ? 64.837 1.217 26.015 1.00 57.74 87 GLN A O 1
ATOM 1170 N N . GLU B 2 88 ? 66.055 1.162 24.130 1.00 53.33 88 GLU A N 1
ATOM 1171 C CA . GLU B 2 88 ? 67.322 1.203 24.842 1.00 57.63 88 GLU A CA 1
ATOM 1172 C C . GLU B 2 88 ? 67.469 2.542 25.547 1.00 61.11 88 GLU A C 1
ATOM 1173 O O . GLU B 2 88 ? 67.920 2.611 26.693 1.00 61.14 88 GLU A O 1
ATOM 1179 N N . ARG B 2 89 ? 67.070 3.602 24.852 1.00 62.88 89 ARG A N 1
ATOM 1180 C CA . ARG B 2 89 ? 67.146 4.948 25.393 1.00 59.32 89 ARG A CA 1
ATOM 1181 C C . ARG B 2 89 ? 66.321 5.032 26.674 1.00 58.34 89 ARG A C 1
ATOM 1182 O O . ARG B 2 89 ? 66.773 5.574 27.688 1.00 60.32 89 ARG A O 1
ATOM 1190 N N . GLN B 2 90 ? 65.111 4.487 26.625 1.00 52.82 90 GLN A N 1
ATOM 1191 C CA . GLN B 2 90 ? 64.234 4.487 27.786 1.00 56.01 90 GLN A CA 1
ATOM 1192 C C . GLN B 2 90 ? 64.796 3.648 28.932 1.00 62.50 90 GLN A C 1
ATOM 1193 O O . GLN B 2 90 ? 64.665 4.011 30.104 1.00 66.66 90 GLN A O 1
ATOM 1199 N N . ILE B 2 91 ? 65.431 2.532 28.594 1.00 61.13 91 ILE A N 1
ATOM 1200 C CA . ILE B 2 91 ? 66.018 1.665 29.601 1.00 55.54 91 ILE A CA 1
ATOM 1201 C C . ILE B 2 91 ? 67.193 2.376 30.272 1.00 53.79 91 ILE A C 1
ATOM 1202 O O . ILE B 2 91 ? 67.333 2.347 31.496 1.00 55.77 91 ILE A O 1
ATOM 1207 N N . ARG B 2 92 ? 68.047 3.013 29.481 1.00 47.76 92 ARG A N 1
ATOM 1208 C CA . ARG B 2 92 ? 69.162 3.724 30.083 1.00 56.90 92 ARG A CA 1
ATOM 1209 C C . ARG B 2 92 ? 68.601 4.804 31.007 1.00 59.10 92 ARG A C 1
ATOM 1210 O O . ARG B 2 92 ? 69.196 5.128 32.027 1.00 57.37 92 ARG A O 1
ATOM 1218 N N . GLU B 2 93 ? 67.443 5.345 30.646 1.00 60.75 93 GLU A N 1
ATOM 1219 C CA . GLU B 2 93 ? 66.793 6.377 31.441 1.00 67.01 93 GLU A CA 1
ATOM 1220 C C . GLU B 2 93 ? 66.278 5.745 32.745 1.00 66.17 93 GLU A C 1
ATOM 1221 O O . GLU B 2 93 ? 66.372 6.336 33.820 1.00 63.91 93 GLU A O 1
ATOM 1227 N N . LYS B 2 94 ? 65.738 4.536 32.657 1.00 63.81 94 LYS A N 1
ATOM 1228 C CA . LYS B 2 94 ? 65.250 3.859 33.850 1.00 59.01 94 LYS A CA 1
ATOM 1229 C C . LYS B 2 94 ? 66.435 3.538 34.755 1.00 62.87 94 LYS A C 1
ATOM 1230 O O . LYS B 2 94 ? 66.384 3.728 35.975 1.00 52.71 94 LYS A O 1
ATOM 1236 N N . LEU B 2 95 ? 67.508 3.063 34.137 1.00 59.38 95 LEU A N 1
ATOM 1237 C CA . LEU B 2 95 ? 68.705 2.696 34.865 1.00 58.21 95 LEU A CA 1
ATOM 1238 C C . LEU B 2 95 ? 69.258 3.795 35.756 1.00 60.34 95 LEU A C 1
ATOM 1239 O O . LEU B 2 95 ? 69.369 3.615 36.971 1.00 61.01 95 LEU A O 1
ATOM 1244 N N . ASP B 2 96 ? 69.612 4.934 35.179 1.00 58.36 96 ASP A N 1
ATOM 1245 C CA . ASP B 2 96 ? 70.171 5.984 36.016 1.00 67.36 96 ASP A CA 1
ATOM 1246 C C . ASP B 2 96 ? 69.183 6.531 37.043 1.00 58.67 96 ASP A C 1
ATOM 1247 O O . ASP B 2 96 ? 69.589 7.043 38.080 1.00 60.95 96 ASP A O 1
ATOM 1252 N N . PHE B 2 97 ? 67.890 6.402 36.778 1.00 55.83 97 PHE A N 1
ATOM 1253 C CA . PHE B 2 97 ? 66.908 6.846 37.748 1.00 47.87 97 PHE A CA 1
ATOM 1254 C C . PHE B 2 97 ? 67.013 5.927 38.971 1.00 55.80 97 PHE A C 1
ATOM 1255 O O . PHE B 2 97 ? 67.031 6.393 40.117 1.00 52.31 97 PHE A O 1
ATOM 1263 N N . LEU B 2 98 ? 67.082 4.618 38.723 1.00 49.86 98 LEU A N 1
ATOM 1264 C CA . LEU B 2 98 ? 67.187 3.651 39.813 1.00 50.45 98 LEU A CA 1
ATOM 1265 C C . LEU B 2 98 ? 68.534 3.772 40.519 1.00 48.82 98 LEU A C 1
ATOM 1266 O O . LEU B 2 98 ? 68.626 3.598 41.730 1.00 56.00 98 LEU A O 1
ATOM 1271 N N . SER B 2 99 ? 69.578 4.077 39.758 1.00 54.28 99 SER A N 1
ATOM 1272 C CA . SER B 2 99 ? 70.916 4.231 40.323 1.00 52.41 99 SER A CA 1
ATOM 1273 C C . SER B 2 99 ? 70.934 5.409 41.287 1.00 58.06 99 SER A C 1
ATOM 1274 O O . SER B 2 99 ? 71.406 5.291 42.417 1.00 57.33 99 SER A O 1
ATOM 1277 N N . ALA B 2 100 ? 70.415 6.545 40.835 1.00 55.40 100 ALA A N 1
ATOM 1278 C CA . ALA B 2 100 ? 70.360 7.735 41.674 1.00 56.47 100 ALA A CA 1
ATOM 1279 C C . ALA B 2 100 ? 69.536 7.429 42.918 1.00 56.38 100 ALA A C 1
ATOM 1280 O O . ALA B 2 100 ? 69.936 7.763 44.038 1.00 58.46 100 ALA A O 1
ATOM 1282 N N . LEU B 2 101 ? 68.388 6.784 42.721 1.00 49.04 101 LEU A N 1
ATOM 1283 C CA . LEU B 2 101 ? 67.521 6.447 43.843 1.00 51.09 101 LEU A CA 1
ATOM 1284 C C . LEU B 2 101 ? 68.243 5.510 44.808 1.00 56.46 101 LEU A C 1
ATOM 1285 O O . LEU B 2 101 ? 68.145 5.654 46.028 1.00 57.03 101 LEU A O 1
ATOM 1290 N N . GLU B 2 102 ? 68.975 4.549 44.262 1.00 57.40 102 GLU A N 1
ATOM 1291 C CA . GLU B 2 102 ? 69.717 3.617 45.095 1.00 61.08 102 GLU A CA 1
ATOM 1292 C C . GLU B 2 102 ? 70.703 4.387 45.980 1.00 57.73 102 GLU A C 1
ATOM 1293 O O . GLU B 2 102 ? 70.886 4.061 47.155 1.00 61.35 102 GLU A O 1
ATOM 1299 N N . GLN B 2 103 ? 71.317 5.425 45.421 1.00 55.81 103 GLN A N 1
ATOM 1300 C CA . GLN B 2 103 ? 72.285 6.230 46.163 1.00 55.20 103 GLN A CA 1
ATOM 1301 C C . GLN B 2 103 ? 71.595 7.098 47.217 1.00 53.65 103 GLN A C 1
ATOM 1302 O O . GLN B 2 103 ? 72.052 7.201 48.354 1.00 55.55 103 GLN A O 1
ATOM 1308 N N . THR B 2 104 ? 70.477 7.701 46.843 1.00 47.60 104 THR A N 1
ATOM 1309 C CA . THR B 2 104 ? 69.731 8.535 47.768 1.00 54.44 104 THR A CA 1
ATOM 1310 C C . THR B 2 104 ? 69.277 7.732 48.979 1.00 52.54 104 THR A C 1
ATOM 1311 O O . THR B 2 104 ? 69.483 8.152 50.121 1.00 50.38 104 THR A O 1
ATOM 1315 N N . ILE B 2 105 ? 68.656 6.579 48.729 1.00 54.54 105 ILE A N 1
ATOM 1316 C CA . ILE B 2 105 ? 68.168 5.737 49.823 1.00 52.48 105 ILE A CA 1
ATOM 1317 C C . ILE B 2 105 ? 69.297 5.446 50.802 1.00 53.86 105 ILE A C 1
ATOM 1318 O O . ILE B 2 105 ? 69.117 5.529 52.018 1.00 54.30 105 ILE A O 1
ATOM 1323 N N . SER B 2 106 ? 70.465 5.116 50.261 1.00 54.45 106 SER A N 1
ATOM 1324 C CA . SER B 2 106 ? 71.631 4.804 51.080 1.00 54.35 106 SER A CA 1
ATOM 1325 C C . SER B 2 106 ? 72.030 5.981 51.971 1.00 54.17 106 SER A C 1
ATOM 1326 O O . SER B 2 106 ? 72.457 5.789 53.113 1.00 52.23 106 SER A O 1
ATOM 1329 N N . LEU B 2 107 ? 71.896 7.193 51.443 1.00 52.66 107 LEU A N 1
ATOM 1330 C CA . LEU B 2 107 ? 72.226 8.399 52.196 1.00 51.23 107 LEU A CA 1
ATOM 1331 C C . LEU B 2 107 ? 71.203 8.575 53.324 1.00 53.83 107 LEU A C 1
ATOM 1332 O O . LEU B 2 107 ? 71.563 8.885 54.465 1.00 45.15 107 LEU A O 1
ATOM 1337 N N . VAL B 2 108 ? 69.927 8.361 53.002 1.00 49.74 108 VAL A N 1
ATOM 1338 C CA . VAL B 2 108 ? 68.866 8.500 53.998 1.00 50.91 108 VAL A CA 1
ATOM 1339 C C . VAL B 2 108 ? 69.101 7.538 55.155 1.00 51.63 108 VAL A C 1
ATOM 1340 O O . VAL B 2 108 ? 69.012 7.926 56.319 1.00 62.05 108 VAL A O 1
ATOM 1344 N N . LYS B 2 109 ? 69.404 6.284 54.833 1.00 56.01 109 LYS A N 1
ATOM 1345 C CA . LYS B 2 109 ? 69.669 5.274 55.855 1.00 57.93 109 LYS A CA 1
ATOM 1346 C C . LYS B 2 109 ? 70.875 5.680 56.697 1.00 56.85 109 LYS A C 1
ATOM 1347 O O . LYS B 2 109 ? 70.889 5.460 57.912 1.00 53.90 109 LYS A O 1
ATOM 1353 N N . LYS B 2 110 ? 71.888 6.266 56.058 1.00 51.65 110 LYS A N 1
ATOM 1354 C CA . LYS B 2 110 ? 73.081 6.686 56.790 1.00 56.73 110 LYS A CA 1
ATOM 1355 C C . LYS B 2 110 ? 72.715 7.744 57.827 1.00 58.51 110 LYS A C 1
ATOM 1356 O O . LYS B 2 110 ? 73.082 7.628 58.994 1.00 57.28 110 LYS A O 1
ATOM 1358 N N . ARG B 2 111 ? 71.977 8.770 57.417 1.00 61.01 111 ARG A N 1
ATOM 1359 C CA . ARG B 2 111 ? 71.591 9.808 58.368 1.00 66.43 111 ARG A CA 1
ATOM 1360 C C . ARG B 2 111 ? 70.595 9.251 59.389 1.00 64.00 111 ARG A C 1
ATOM 1361 O O . ARG B 2 111 ? 70.554 9.680 60.539 1.00 62.57 111 ARG A O 1
ATOM 1369 N N . MET B 2 112 ? 69.805 8.281 58.959 1.00 62.53 112 MET A N 1
ATOM 1370 C CA . MET B 2 112 ? 68.810 7.661 59.821 1.00 62.92 112 MET A CA 1
ATOM 1371 C C . MET B 2 112 ? 69.485 6.843 60.926 1.00 68.43 112 MET A C 1
ATOM 1372 O O . MET B 2 112 ? 69.067 6.882 62.089 1.00 65.73 112 MET A O 1
ATOM 1377 N N . LYS B 2 113 ? 70.531 6.109 60.558 1.00 63.63 113 LYS A N 1
ATOM 1378 C CA . LYS B 2 113 ? 71.263 5.290 61.512 1.00 67.74 113 LYS A CA 1
ATOM 1379 C C . LYS B 2 113 ? 71.973 6.186 62.523 1.00 70.30 113 LYS A C 1
ATOM 1380 O O . LYS B 2 113 ? 71.904 5.958 63.728 1.00 68.18 113 LYS A O 1
ATOM 1386 N N . ARG B 2 114 ? 72.656 7.207 62.018 1.00 67.10 114 ARG A N 1
ATOM 1387 C CA . ARG B 2 114 ? 73.378 8.148 62.860 1.00 67.63 114 ARG A CA 1
ATOM 1388 C C . ARG B 2 114 ? 72.505 8.668 64.013 1.00 67.35 114 ARG A C 1
ATOM 1389 O O . ARG B 2 114 ? 72.974 8.805 65.145 1.00 64.45 114 ARG A O 1
ATOM 1397 N N . GLN B 2 115 ? 71.234 8.939 63.729 1.00 62.58 115 GLN A N 1
ATOM 1398 C CA . GLN B 2 115 ? 70.316 9.437 64.749 1.00 67.07 115 GLN A CA 1
ATOM 1399 C C . GLN B 2 115 ? 69.873 8.311 65.701 1.00 71.72 115 GLN A C 1
ATOM 1400 O O . GLN B 2 115 ? 69.475 8.568 66.836 1.00 67.92 115 GLN A O 1
ATOM 1406 N N . MET B 2 116 ? 69.949 7.064 65.246 1.00 68.71 116 MET A N 1
ATOM 1407 C CA . MET B 2 116 ? 69.564 5.932 66.083 1.00 68.90 116 MET A CA 1
ATOM 1408 C C . MET B 2 116 ? 70.738 5.461 66.938 1.00 70.82 116 MET A C 1
ATOM 1409 O O . MET B 2 116 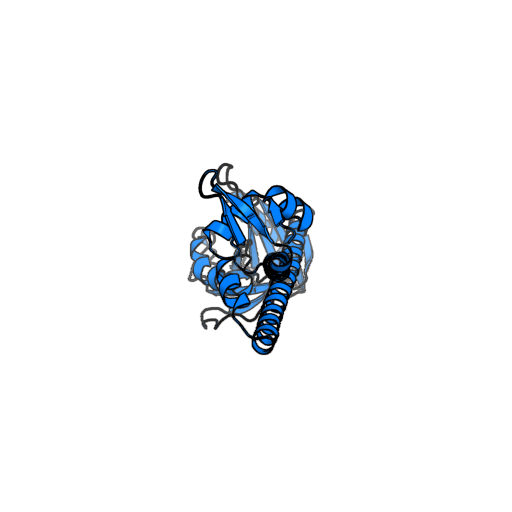? 70.546 4.779 67.944 1.00 67.86 116 MET A O 1
ATOM 1414 N N . GLU B 2 117 ? 71.950 5.824 66.529 1.00 67.60 117 GLU A N 1
ATOM 1415 C CA . GLU B 2 117 ? 73.156 5.428 67.249 1.00 71.15 117 GLU A CA 1
ATOM 1416 C C . GLU B 2 117 ? 73.647 6.538 68.173 1.00 74.51 117 GLU A C 1
ATOM 1417 O O . GLU B 2 117 ? 74.732 6.422 68.743 1.00 81.59 117 GLU A O 1
ATOM 1423 N N . TYR B 2 118 ? 72.872 7.611 68.321 1.00 73.90 118 TYR A N 1
ATOM 1424 C CA . TYR B 2 118 ? 73.309 8.719 69.171 1.00 72.45 118 TYR A CA 1
ATOM 1425 C C . TYR B 2 118 ? 73.658 8.252 70.581 1.00 70.73 118 TYR A C 1
ATOM 1426 O O . TYR B 2 118 ? 72.851 7.603 71.248 1.00 63.52 118 TYR A O 1
ATOM 1435 N N . PRO B 2 119 ? 74.870 8.595 71.054 1.00 71.99 119 PRO A N 1
ATOM 1436 C CA . PRO B 2 119 ? 75.375 8.226 72.381 1.00 69.95 119 PRO A CA 1
ATOM 1437 C C . PRO B 2 119 ? 74.363 8.422 73.504 1.00 69.92 119 PRO A C 1
ATOM 1438 O O . PRO B 2 119 ? 74.048 7.481 74.234 1.00 75.15 119 PRO A O 1
ATOM 1442 N N . ALA B 2 120 ? 73.855 9.640 73.643 1.00 58.19 120 ALA A N 1
ATOM 1443 C CA . ALA B 2 120 ? 72.877 9.926 74.681 1.00 56.86 120 ALA A CA 1
ATOM 1444 C C . ALA B 2 120 ? 72.167 11.216 74.369 1.00 52.88 120 ALA A C 1
ATOM 1445 O O . ALA B 2 120 ? 72.687 12.066 73.654 1.00 61.56 120 ALA A O 1
ATOM 1447 N N . LEU B 2 121 ? 70.972 11.356 74.918 1.00 50.30 121 LEU A N 1
ATOM 1448 C CA . LEU B 2 121 ? 70.170 12.548 74.714 1.00 46.78 121 LEU A CA 1
ATOM 1449 C C . LEU B 2 121 ? 70.360 13.541 75.848 1.00 41.11 121 LEU A C 1
ATOM 1450 O O . LEU B 2 121 ? 70.590 13.156 76.987 1.00 48.07 121 LEU A O 1
ATOM 1455 N N . GLY B 2 122 ? 70.276 14.824 75.521 1.00 45.20 122 GLY A N 1
ATOM 1456 C CA . GLY B 2 122 ? 70.411 15.863 76.525 1.00 37.56 122 GLY A CA 1
ATOM 1457 C C . GLY B 2 122 ? 71.820 16.048 77.049 1.00 42.05 122 GLY A C 1
ATOM 1458 O O . GLY B 2 122 ? 72.020 16.664 78.091 1.00 43.27 122 GLY A O 1
ATOM 1459 N N . GLU B 2 123 ? 72.804 15.537 76.322 1.00 43.52 123 GLU A N 1
ATOM 1460 C CA . GLU B 2 123 ? 74.194 15.671 76.743 1.00 47.19 123 GLU A CA 1
ATOM 1461 C C . GLU B 2 123 ? 75.048 16.265 75.621 1.00 48.92 123 GLU A C 1
ATOM 1462 O O . GLU B 2 123 ? 74.985 15.809 74.489 1.00 45.76 123 GLU A O 1
ATOM 1468 N N . VAL B 2 124 ? 75.845 17.283 75.933 1.00 43.25 124 VAL A N 1
ATOM 1469 C CA . VAL B 2 124 ? 76.702 17.891 74.920 1.00 45.32 124 VAL A CA 1
ATOM 1470 C C . VAL B 2 124 ? 77.883 16.991 74.545 1.00 48.71 124 VAL A C 1
ATOM 1471 O O . VAL B 2 124 ? 78.591 16.491 75.412 1.00 55.05 124 VAL A O 1
ATOM 1475 N N . PHE B 2 125 ? 78.091 16.801 73.247 1.00 50.79 125 PHE A N 1
ATOM 1476 C CA . PHE B 2 125 ? 79.183 15.980 72.724 1.00 55.64 125 PHE A CA 1
ATOM 1477 C C . PHE B 2 125 ? 79.960 16.788 71.694 1.00 58.86 125 PHE A C 1
ATOM 1478 O O . PHE B 2 125 ? 79.396 17.616 70.980 1.00 52.75 125 PHE A O 1
ATOM 1486 N N . VAL B 2 126 ? 81.256 16.540 71.602 1.00 53.98 126 VAL A N 1
ATOM 1487 C CA . VAL B 2 126 ? 82.057 17.244 70.623 1.00 54.74 126 VAL A CA 1
ATOM 1488 C C . VAL B 2 126 ? 82.605 16.256 69.617 1.00 55.39 126 VAL A C 1
ATOM 1489 O O . VAL B 2 126 ? 83.518 15.497 69.939 1.00 62.17 126 VAL A O 1
ATOM 1493 N N . LEU B 2 127 ? 82.045 16.237 68.410 1.00 51.87 127 LEU A N 1
ATOM 1494 C CA . LEU B 2 127 ? 82.561 15.329 67.398 1.00 59.24 127 LEU A CA 1
ATOM 1495 C C . LEU B 2 127 ? 83.008 16.016 66.113 1.00 60.63 127 LEU A C 1
ATOM 1496 O O . LEU B 2 127 ? 82.685 17.176 65.849 1.00 62.77 127 LEU A O 1
ATOM 1501 N N . ASP B 2 128 ? 83.793 15.284 65.337 1.00 60.06 128 ASP A N 1
ATOM 1502 C CA . ASP B 2 128 ? 84.323 15.771 64.080 1.00 55.81 128 ASP A CA 1
ATOM 1503 C C . ASP B 2 128 ? 83.324 15.396 63.012 1.00 53.15 128 ASP A C 1
ATOM 1504 O O . ASP B 2 128 ? 83.212 14.235 62.625 1.00 57.65 128 ASP A O 1
ATOM 1509 N N . GLU B 2 129 ? 82.599 16.393 62.531 1.00 50.69 129 GLU A N 1
ATOM 1510 C CA . GLU B 2 129 ? 81.577 16.158 61.526 1.00 51.65 129 GLU A CA 1
ATOM 1511 C C . GLU B 2 129 ? 82.061 16.297 60.095 1.00 51.26 129 GLU A C 1
ATOM 1512 O O . GLU B 2 129 ? 83.043 16.971 59.804 1.00 59.20 129 GLU A O 1
ATOM 1518 N N . GLU B 2 130 ? 81.355 15.633 59.199 1.00 56.31 130 GLU A N 1
ATOM 1519 C CA . GLU B 2 130 ? 81.657 15.723 57.790 1.00 53.88 130 GLU A CA 1
ATOM 1520 C C . GLU B 2 130 ? 80.670 16.799 57.332 1.00 49.62 130 GLU A C 1
ATOM 1521 O O . GLU B 2 130 ? 79.649 17.021 57.991 1.00 51.17 130 GLU A O 1
ATOM 1527 N N . GLU B 2 131 ? 80.949 17.470 56.224 1.00 48.32 131 GLU A N 1
ATOM 1528 C CA . GLU B 2 131 ? 80.053 18.525 55.775 1.00 51.57 131 GLU A CA 1
ATOM 1529 C C . GLU B 2 131 ? 78.690 18.015 55.312 1.00 50.33 131 GLU A C 1
ATOM 1530 O O . GLU B 2 131 ? 78.546 16.867 54.900 1.00 44.89 131 GLU A O 1
ATOM 1536 N N . ILE B 2 132 ? 77.689 18.885 55.396 1.00 51.33 132 ILE A N 1
ATOM 1537 C CA . ILE B 2 132 ? 76.327 18.564 54.981 1.00 43.97 132 ILE A CA 1
ATOM 1538 C C . ILE B 2 132 ? 75.836 19.634 53.997 1.00 43.61 132 ILE A C 1
ATOM 1539 O O . ILE B 2 132 ? 75.612 20.780 54.383 1.00 40.84 132 ILE A O 1
ATOM 1544 N N . ARG B 2 133 ? 75.665 19.250 52.735 1.00 41.69 133 ARG A N 1
ATOM 1545 C CA . ARG B 2 133 ? 75.208 20.175 51.708 1.00 44.49 133 ARG A CA 1
ATOM 1546 C C . ARG B 2 133 ? 73.775 20.606 52.023 1.00 42.93 133 ARG A C 1
ATOM 1547 O O . ARG B 2 133 ? 72.933 19.788 52.350 1.00 42.02 133 ARG A O 1
ATOM 1555 N N . ILE B 2 134 ? 73.495 21.894 51.916 1.00 39.77 134 ILE A N 1
ATOM 1556 C CA . ILE B 2 134 ? 72.149 22.363 52.183 1.00 36.32 134 ILE A CA 1
ATOM 1557 C C . ILE B 2 134 ? 71.729 23.452 51.217 1.00 44.86 134 ILE A C 1
ATOM 1558 O O . ILE B 2 134 ? 72.535 24.025 50.487 1.00 41.71 134 ILE A O 1
ATOM 1563 N N . ILE B 2 135 ? 70.441 23.737 51.229 1.00 47.09 135 ILE A N 1
ATOM 1564 C CA . ILE B 2 135 ? 69.900 24.786 50.405 1.00 38.26 135 ILE A CA 1
ATOM 1565 C C . ILE B 2 135 ? 69.164 25.630 51.446 1.00 40.13 135 ILE A C 1
ATOM 1566 O O . ILE B 2 135 ? 68.390 25.094 52.247 1.00 40.28 135 ILE A O 1
ATOM 1571 N N . GLN B 2 136 ? 69.416 26.937 51.472 1.00 38.55 136 GLN A N 1
ATOM 1572 C CA . GLN B 2 136 ? 68.785 27.785 52.480 1.00 35.77 136 GLN A CA 1
ATOM 1573 C C . GLN B 2 136 ? 68.169 29.075 51.953 1.00 40.26 136 GLN A C 1
ATOM 1574 O O . GLN B 2 136 ? 68.370 29.428 50.799 1.00 40.74 136 GLN A O 1
ATOM 1580 N N . THR B 2 137 ? 67.402 29.757 52.807 1.00 36.82 137 THR A N 1
ATOM 1581 C CA . THR B 2 137 ? 66.783 31.030 52.452 1.00 40.60 137 THR A CA 1
ATOM 1582 C C . THR B 2 137 ? 66.637 31.839 53.738 1.00 38.44 137 THR A C 1
ATOM 1583 O O . THR B 2 137 ? 66.603 31.260 54.818 1.00 47.86 137 THR A O 1
ATOM 1587 N N . GLU B 2 138 ? 66.576 33.168 53.656 1.00 52.38 138 GLU A N 1
ATOM 1588 C CA . GLU B 2 138 ? 66.462 33.957 54.883 1.00 45.54 138 GLU A CA 1
ATOM 1589 C C . GLU B 2 138 ? 65.170 33.638 55.618 1.00 42.37 138 GLU A C 1
ATOM 1590 O O . GLU B 2 138 ? 64.134 33.412 54.998 1.00 49.10 138 GLU A O 1
ATOM 1596 N N . ALA B 2 139 ? 65.245 33.612 56.946 1.00 39.37 139 ALA A N 1
ATOM 1597 C CA . ALA B 2 139 ? 64.110 33.250 57.779 1.00 39.16 139 ALA A CA 1
ATOM 1598 C C . ALA B 2 139 ? 63.006 34.293 57.880 1.00 45.89 139 ALA A C 1
ATOM 1599 O O . ALA B 2 139 ? 61.926 34.012 58.415 1.00 42.53 139 ALA A O 1
ATOM 1601 N N . GLU B 2 140 ? 63.270 35.487 57.355 1.00 47.47 140 GLU A N 1
ATOM 1602 C CA . GLU B 2 140 ? 62.284 36.565 57.365 1.00 45.84 140 GLU A CA 1
ATOM 1603 C C . GLU B 2 140 ? 61.705 36.862 58.751 1.00 48.63 140 GLU A C 1
ATOM 1604 O O . GLU B 2 140 ? 60.493 36.999 58.910 1.00 45.61 140 GLU A O 1
ATOM 1610 N N . GLY B 2 141 ? 62.563 36.938 59.761 1.00 48.77 141 GLY A N 1
ATOM 1611 C CA . GLY B 2 141 ? 62.079 37.258 61.092 1.00 51.91 141 GLY A CA 1
ATOM 1612 C C . GLY B 2 141 ? 61.416 36.141 61.874 1.00 53.68 141 GLY A C 1
ATOM 1613 O O . GLY B 2 141 ? 60.969 36.358 62.997 1.00 57.74 141 GLY A O 1
ATOM 1614 N N . ILE B 2 142 ? 61.346 34.952 61.284 1.00 49.80 142 ILE A N 1
ATOM 1615 C CA . ILE B 2 142 ? 60.751 33.803 61.950 1.00 44.49 142 ILE A CA 1
ATOM 1616 C C . ILE B 2 142 ? 61.643 33.381 63.134 1.00 48.46 142 ILE A C 1
ATOM 1617 O O . ILE B 2 142 ? 62.874 33.565 63.116 1.00 41.77 142 ILE A O 1
ATOM 1622 N N . GLY B 2 143 ? 61.011 32.820 64.159 1.00 38.35 143 GLY A N 1
ATOM 1623 C CA . GLY B 2 143 ? 61.723 32.357 65.332 1.00 31.60 143 GLY A CA 1
ATOM 1624 C C . GLY B 2 143 ? 61.244 30.964 65.713 1.00 36.72 143 GLY A C 1
ATOM 1625 O O . GLY B 2 143 ? 60.357 30.413 65.061 1.00 37.40 143 GLY A O 1
ATOM 1626 N N . PRO B 2 144 ? 61.792 30.368 66.775 1.00 40.76 144 PRO A N 1
ATOM 1627 C CA . PRO B 2 144 ? 61.438 29.026 67.260 1.00 42.28 144 PRO A CA 1
ATOM 1628 C C . PRO B 2 144 ? 59.960 28.809 67.556 1.00 44.35 144 PRO A C 1
ATOM 1629 O O . PRO B 2 144 ? 59.456 27.691 67.454 1.00 44.32 144 PRO A O 1
ATOM 1633 N N . GLU B 2 145 ? 59.268 29.880 67.921 1.00 45.73 145 GLU A N 1
ATOM 1634 C CA . GLU B 2 145 ? 57.854 29.781 68.271 1.00 45.22 145 GLU A CA 1
ATOM 1635 C C . GLU B 2 145 ? 56.889 29.960 67.114 1.00 46.30 145 GLU A C 1
ATOM 1636 O O . GLU B 2 145 ? 55.733 29.559 67.209 1.00 46.33 145 GLU A O 1
ATOM 1642 N N . ASN B 2 146 ? 57.330 30.553 66.014 1.00 41.36 146 ASN A N 1
ATOM 1643 C CA . ASN B 2 146 ? 56.376 30.751 64.932 1.00 45.94 146 ASN A CA 1
ATOM 1644 C C . ASN B 2 146 ? 56.735 30.150 63.566 1.00 38.40 146 ASN A C 1
ATOM 1645 O O . ASN B 2 146 ? 56.040 30.396 62.582 1.00 50.87 146 ASN A O 1
ATOM 1650 N N . VAL B 2 147 ? 57.808 29.360 63.516 1.00 39.47 147 VAL A N 1
ATOM 1651 C CA . VAL B 2 147 ? 58.223 28.671 62.282 1.00 49.81 147 VAL A CA 1
ATOM 1652 C C . VAL B 2 147 ? 57.148 27.647 61.957 1.00 41.20 147 VAL A C 1
ATOM 1653 O O . VAL B 2 147 ? 56.635 26.998 62.847 1.00 38.08 147 VAL A O 1
ATOM 1657 N N . LEU B 2 148 ? 56.854 27.466 60.682 1.00 43.33 148 LEU A N 1
ATOM 1658 C CA . LEU B 2 148 ? 55.834 26.503 60.281 1.00 45.53 148 LEU A CA 1
ATOM 1659 C C . LEU B 2 148 ? 56.366 25.545 59.218 1.00 45.16 148 LEU A C 1
ATOM 1660 O O . LEU B 2 148 ? 57.410 25.795 58.617 1.00 40.27 148 LEU A O 1
ATOM 1665 N N . ASN B 2 149 ? 55.656 24.445 58.987 1.00 43.80 149 ASN A N 1
ATOM 1666 C CA . ASN B 2 149 ? 56.076 23.525 57.938 1.00 43.75 149 ASN A CA 1
ATOM 1667 C C . ASN B 2 149 ? 55.924 24.284 56.629 1.00 41.88 149 ASN A C 1
ATOM 1668 O O . ASN B 2 149 ? 56.767 24.174 55.742 1.00 46.03 149 ASN A O 1
ATOM 1673 N N . ALA B 2 150 ? 54.854 25.073 56.530 1.00 41.48 150 ALA A N 1
ATOM 1674 C CA . ALA B 2 150 ? 54.588 25.857 55.328 1.00 37.66 150 ALA A CA 1
ATOM 1675 C C . ALA B 2 150 ? 55.733 26.820 55.012 1.00 41.90 150 ALA A C 1
ATOM 1676 O O . ALA B 2 150 ? 55.915 27.202 53.866 1.00 37.40 150 ALA A O 1
ATOM 1678 N N . SER B 2 151 ? 56.513 27.205 56.017 1.00 38.03 151 SER A N 1
ATOM 1679 C CA . SER B 2 151 ? 57.616 28.130 55.777 1.00 36.72 151 SER A CA 1
ATOM 1680 C C . SER B 2 151 ? 58.652 27.520 54.842 1.00 36.32 151 SER A C 1
ATOM 1681 O O . SER B 2 151 ? 59.362 28.244 54.160 1.00 40.68 151 SER A O 1
ATOM 1684 N N . TYR B 2 152 ? 58.749 26.192 54.827 1.00 36.73 152 TYR A N 1
ATOM 1685 C CA . TYR B 2 152 ? 59.718 25.499 53.986 1.00 40.42 152 TYR A CA 1
ATOM 1686 C C . TYR B 2 152 ? 59.193 25.145 52.606 1.00 42.37 152 TYR A C 1
ATOM 1687 O O . TYR B 2 152 ? 59.883 24.489 51.826 1.00 45.52 152 TYR A O 1
ATOM 1696 N N . SER B 2 153 ? 57.983 25.589 52.307 1.00 39.27 153 SER A N 1
ATOM 1697 C CA . SER B 2 153 ? 57.358 25.298 51.028 1.00 44.50 153 SER A CA 1
ATOM 1698 C C . SER B 2 153 ? 58.227 25.510 49.786 1.00 49.13 153 SER A C 1
ATOM 1699 O O . SER B 2 153 ? 58.370 24.593 48.970 1.00 50.10 153 SER A O 1
ATOM 1702 N N . LYS B 2 154 ? 58.791 26.709 49.633 1.00 48.64 154 LYS A N 1
ATOM 1703 C CA . LYS B 2 154 ? 59.614 27.013 48.469 1.00 46.19 154 LYS A CA 1
ATOM 1704 C C . LYS B 2 154 ? 60.890 26.174 48.443 1.00 50.17 154 LYS A C 1
ATOM 1705 O O . LYS B 2 154 ? 61.325 25.727 47.378 1.00 47.96 154 LYS A O 1
ATOM 1711 N N . LEU B 2 155 ? 61.484 25.948 49.611 1.00 47.76 155 LEU A N 1
ATOM 1712 C CA . LEU B 2 155 ? 62.690 25.127 49.675 1.00 46.59 155 LEU A CA 1
ATOM 1713 C C . LEU B 2 155 ? 62.394 23.693 49.257 1.00 45.15 155 LEU A C 1
ATOM 1714 O O . LEU B 2 155 ? 63.111 23.125 48.449 1.00 47.81 155 LEU A O 1
ATOM 1719 N N . LYS B 2 156 ? 61.348 23.099 49.821 1.00 43.90 156 LYS A N 1
ATOM 1720 C CA . LYS B 2 156 ? 61.022 21.718 49.492 1.00 50.33 156 LYS A CA 1
ATOM 1721 C C . LYS B 2 156 ? 60.746 21.508 48.004 1.00 49.83 156 LYS A C 1
ATOM 1722 O O . LYS B 2 156 ? 61.150 20.495 47.442 1.00 49.01 156 LYS A O 1
ATOM 1728 N N . LYS B 2 157 ? 60.079 22.462 47.364 1.00 50.71 157 LYS A N 1
ATOM 1729 C CA . LYS B 2 157 ? 59.795 22.338 45.940 1.00 54.16 157 LYS A CA 1
ATOM 1730 C C . LYS B 2 157 ? 61.098 22.099 45.180 1.00 61.07 157 LYS A C 1
ATOM 1731 O O . LYS B 2 157 ? 61.231 21.119 44.447 1.00 61.05 157 LYS A O 1
ATOM 1737 N N . PHE B 2 158 ? 62.065 22.993 45.368 1.00 60.51 158 PHE A N 1
ATOM 1738 C CA . PHE B 2 158 ? 63.343 22.863 44.680 1.00 65.21 158 PHE A CA 1
ATOM 1739 C C . PHE B 2 158 ? 64.052 21.555 44.990 1.00 61.35 158 PHE A C 1
ATOM 1740 O O . PHE B 2 158 ? 64.471 20.842 44.083 1.00 64.77 158 PHE A O 1
ATOM 1748 N N . ILE B 2 159 ? 64.183 21.229 46.266 1.00 62.02 159 ILE A N 1
ATOM 1749 C CA . ILE B 2 159 ? 64.850 19.994 46.642 1.00 64.36 159 ILE A CA 1
ATOM 1750 C C . ILE B 2 159 ? 64.138 18.767 46.098 1.00 69.73 159 ILE A C 1
ATOM 1751 O O . ILE B 2 159 ? 64.780 17.788 45.725 1.00 71.35 159 ILE A O 1
ATOM 1756 N N . GLU B 2 160 ? 62.813 18.816 46.049 1.00 73.81 160 GLU A N 1
ATOM 1757 C CA . GLU B 2 160 ? 62.041 17.694 45.533 1.00 76.39 160 GLU A CA 1
ATOM 1758 C C . GLU B 2 160 ? 62.246 17.557 44.038 1.00 73.06 160 GLU A C 1
ATOM 1759 O O . GLU B 2 160 ? 62.218 16.454 43.494 1.00 75.16 160 GLU A O 1
ATOM 1765 N N . SER B 2 161 ? 62.474 18.686 43.383 1.00 68.54 161 SER A N 1
ATOM 1766 C CA . SER B 2 161 ? 62.682 18.713 41.944 1.00 71.57 161 SER A CA 1
ATOM 1767 C C . SER B 2 161 ? 64.032 18.127 41.523 1.00 73.22 161 SER A C 1
ATOM 1768 O O . SER B 2 161 ? 64.256 17.844 40.350 1.00 78.89 161 SER A O 1
ATOM 1771 N N . ALA B 2 162 ? 64.929 17.933 42.480 1.00 76.12 162 ALA A N 1
ATOM 1772 C CA . ALA B 2 162 ? 66.245 17.400 42.167 1.00 79.22 162 ALA A CA 1
ATOM 1773 C C . ALA B 2 162 ? 66.552 16.089 42.888 1.00 85.67 162 ALA A C 1
ATOM 1774 O O . ALA B 2 162 ? 67.365 15.296 42.416 1.00 88.08 162 ALA A O 1
ATOM 1776 N N . ASP B 2 163 ? 65.913 15.864 44.032 1.00 84.27 163 ASP A N 1
ATOM 1777 C CA . ASP B 2 163 ? 66.143 14.635 44.787 1.00 84.33 163 ASP A CA 1
ATOM 1778 C C . ASP B 2 163 ? 64.988 13.648 44.648 1.00 80.87 163 ASP A C 1
ATOM 1779 O O . ASP B 2 163 ? 65.196 12.442 44.749 1.00 73.89 163 ASP A O 1
ATOM 1784 N N . GLY B 2 164 ? 63.778 14.163 44.432 1.00 80.29 164 GLY A N 1
ATOM 1785 C CA . GLY B 2 164 ? 62.607 13.306 44.315 1.00 75.12 164 GLY A CA 1
ATOM 1786 C C . GLY B 2 164 ? 62.180 12.866 45.702 1.00 74.62 164 GLY A C 1
ATOM 1787 O O . GLY B 2 164 ? 61.003 12.899 46.071 1.00 72.89 164 GLY A O 1
ATOM 1788 N N . PHE B 2 165 ? 63.165 12.446 46.479 1.00 76.88 165 PHE A N 1
ATOM 1789 C CA . PHE B 2 165 ? 62.938 12.014 47.841 1.00 79.75 165 PHE A CA 1
ATOM 1790 C C . PHE B 2 165 ? 62.833 13.293 48.664 1.00 89.66 165 PHE A C 1
ATOM 1791 O O . PHE B 2 165 ? 63.853 13.898 48.996 1.00 94.88 165 PHE A O 1
ATOM 1799 N N . THR B 2 166 ? 61.611 13.711 48.986 1.00 93.36 166 THR A N 1
ATOM 1800 C CA . THR B 2 166 ? 61.414 14.937 49.764 1.00 94.86 166 THR A CA 1
ATOM 1801 C C . THR B 2 166 ? 62.216 14.894 51.064 1.00 92.05 166 THR A C 1
ATOM 1802 O O . THR B 2 166 ? 62.298 13.855 51.727 1.00 91.37 166 THR A O 1
ATOM 1806 N N . ASN B 2 167 ? 62.800 16.035 51.419 1.00 93.52 167 ASN A N 1
ATOM 1807 C CA . ASN B 2 167 ? 63.600 16.149 52.632 1.00 91.38 167 ASN A CA 1
ATOM 1808 C C . ASN B 2 167 ? 62.781 15.733 53.838 1.00 88.31 167 ASN A C 1
ATOM 1809 O O . ASN B 2 167 ? 61.573 15.983 53.917 1.00 84.79 167 ASN A O 1
ATOM 1814 N N . ASN B 2 168 ? 63.443 15.088 54.781 1.00 75.44 168 ASN A N 1
ATOM 1815 C CA . ASN B 2 168 ? 62.756 14.653 55.972 1.00 80.47 168 ASN A CA 1
ATOM 1816 C C . ASN B 2 168 ? 63.180 15.510 57.160 1.00 69.43 168 ASN A C 1
ATOM 1817 O O . ASN B 2 168 ? 62.470 15.610 58.158 1.00 67.59 168 ASN A O 1
ATOM 1822 N N . SER B 2 169 ? 64.335 16.147 57.023 1.00 51.77 169 SER A N 1
ATOM 1823 C CA . SER B 2 169 ? 64.897 16.972 58.074 1.00 53.86 169 SER A CA 1
ATOM 1824 C C . SER B 2 169 ? 64.665 18.458 57.810 1.00 49.57 169 SER A C 1
ATOM 1825 O O . SER B 2 169 ? 64.826 18.928 56.692 1.00 51.10 169 SER A O 1
ATOM 1828 N N . TYR B 2 170 ? 64.270 19.193 58.840 1.00 41.48 170 TYR A N 1
ATOM 1829 C CA . TYR B 2 170 ? 64.041 20.619 58.679 1.00 39.98 170 TYR A CA 1
ATOM 1830 C C . TYR B 2 170 ? 65.082 21.351 59.495 1.00 38.37 170 TYR A C 1
ATOM 1831 O O . TYR B 2 170 ? 65.316 21.013 60.655 1.00 37.74 170 TYR A O 1
ATOM 1840 N N . GLY B 2 171 ? 65.708 22.358 58.897 1.00 34.29 171 GLY A N 1
ATOM 1841 C CA . GLY B 2 171 ? 66.727 23.092 59.614 1.00 27.37 171 GLY A CA 1
ATOM 1842 C C . GLY B 2 171 ? 66.512 24.588 59.781 1.00 38.29 171 GLY A C 1
ATOM 1843 O O . GLY B 2 171 ? 65.680 25.199 59.110 1.00 32.58 171 GLY A O 1
ATOM 1844 N N . ALA B 2 172 ? 67.264 25.165 60.719 1.00 28.72 172 ALA A N 1
ATOM 1845 C CA . ALA B 2 172 ? 67.231 26.602 60.987 1.00 27.92 172 ALA A CA 1
ATOM 1846 C C . ALA B 2 172 ? 68.580 26.936 61.579 1.00 36.47 172 ALA A C 1
ATOM 1847 O O . ALA B 2 172 ? 69.308 26.045 62.024 1.00 32.87 172 ALA A O 1
ATOM 1849 N N . THR B 2 173 ? 68.925 28.214 61.568 1.00 31.71 173 THR A N 1
ATOM 1850 C CA . THR B 2 173 ? 70.189 28.643 62.133 1.00 32.36 173 THR A CA 1
ATOM 1851 C C . THR B 2 173 ? 69.949 29.948 62.846 1.00 32.96 173 THR A C 1
ATOM 1852 O O . THR B 2 173 ? 68.991 30.674 62.549 1.00 33.76 173 THR A O 1
ATOM 1856 N N . PHE B 2 174 ? 70.819 30.251 63.795 1.00 32.69 174 PHE A N 1
ATOM 1857 C CA . PHE B 2 174 ? 70.706 31.507 64.513 1.00 31.39 174 PHE A CA 1
ATOM 1858 C C . PHE B 2 174 ? 72.039 31.874 65.138 1.00 36.12 174 PHE A C 1
ATOM 1859 O O . PHE B 2 174 ? 72.920 31.021 65.296 1.00 32.92 174 PHE A O 1
ATOM 1867 N N . SER B 2 175 ? 72.188 33.156 65.452 1.00 37.56 175 SER A N 1
ATOM 1868 C CA . SER B 2 175 ? 73.409 33.685 66.039 1.00 37.32 175 SER A CA 1
ATOM 1869 C C . SER B 2 175 ? 73.640 33.124 67.436 1.00 42.38 175 SER A C 1
ATOM 1870 O O . SER B 2 175 ? 72.739 33.168 68.280 1.00 37.95 175 SER A O 1
ATOM 1873 N N . PHE B 2 176 ? 74.845 32.616 67.686 1.00 41.05 176 PHE A N 1
ATOM 1874 C CA . PHE B 2 176 ? 75.171 32.088 69.004 1.00 35.62 176 PHE A CA 1
ATOM 1875 C C . PHE B 2 176 ? 75.282 33.248 69.981 1.00 40.85 176 PHE A C 1
ATOM 1876 O O . PHE B 2 176 ? 76.199 34.057 69.892 1.00 48.88 176 PHE A O 1
ATOM 1884 N N . GLN B 2 177 ? 74.330 33.332 70.901 1.00 44.03 177 GLN A N 1
ATOM 1885 C CA . GLN B 2 177 ? 74.309 34.393 71.899 1.00 45.51 177 GLN A CA 1
ATOM 1886 C C . GLN B 2 177 ? 73.990 33.782 73.257 1.00 45.67 177 GLN A C 1
ATOM 1887 O O . GLN B 2 177 ? 73.566 32.636 73.348 1.00 46.83 177 GLN A O 1
ATOM 1893 N N . PRO B 2 178 ? 74.217 34.536 74.338 1.00 52.02 178 PRO A N 1
ATOM 1894 C CA . PRO B 2 178 ? 73.900 33.995 75.666 1.00 49.04 178 PRO A CA 1
ATOM 1895 C C . PRO B 2 178 ? 72.441 34.364 75.958 1.00 47.64 178 PRO A C 1
ATOM 1896 O O . PRO B 2 178 ? 72.155 35.151 76.861 1.00 54.82 178 PRO A O 1
ATOM 1900 N N . TYR B 2 179 ? 71.528 33.803 75.171 1.00 47.02 179 TYR A N 1
ATOM 1901 C CA . TYR B 2 179 ? 70.100 34.077 75.323 1.00 49.19 179 TYR A CA 1
ATOM 1902 C C . TYR B 2 179 ? 69.589 33.650 76.703 1.00 51.77 179 TYR A C 1
ATOM 1903 O O . TYR B 2 179 ? 69.989 32.609 77.223 1.00 45.31 179 TYR A O 1
ATOM 1912 N N . THR B 2 180 ? 68.696 34.445 77.285 1.00 45.60 180 THR A N 1
ATOM 1913 C CA . THR B 2 180 ? 68.134 34.107 78.592 1.00 55.67 180 THR A CA 1
ATOM 1914 C C . THR B 2 180 ? 66.678 33.704 78.420 1.00 54.16 180 THR A C 1
ATOM 1915 O O . THR B 2 180 ? 66.009 33.303 79.370 1.00 58.56 180 THR A O 1
ATOM 1919 N N . SER B 2 181 ? 66.199 33.817 77.189 1.00 54.71 181 SER A N 1
ATOM 1920 C CA . SER B 2 181 ? 64.824 33.488 76.864 1.00 53.52 181 SER A CA 1
ATOM 1921 C C . SER B 2 181 ? 64.649 33.215 75.380 1.00 54.26 181 SER A C 1
ATOM 1922 O O . SER B 2 181 ? 65.298 33.838 74.544 1.00 60.07 181 SER A O 1
ATOM 1925 N N . ILE B 2 182 ? 63.744 32.301 75.061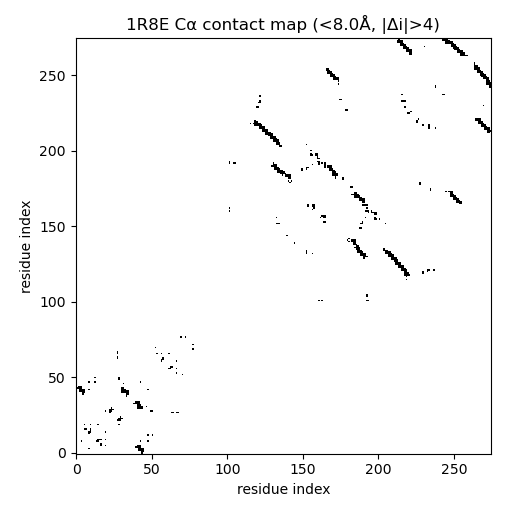 1.00 49.75 182 ILE A N 1
ATOM 1926 C CA . ILE B 2 182 ? 63.455 31.943 73.682 1.00 54.58 182 ILE A CA 1
ATOM 1927 C C . ILE B 2 182 ? 62.877 33.125 72.901 1.00 51.15 182 ILE A C 1
ATOM 1928 O O . ILE B 2 182 ? 63.177 33.302 71.721 1.00 50.68 182 ILE A O 1
ATOM 1933 N N . ASP B 2 183 ? 62.052 33.939 73.548 1.00 48.49 183 ASP A N 1
ATOM 1934 C CA . ASP B 2 183 ? 61.451 35.064 72.843 1.00 56.34 183 ASP A CA 1
ATOM 1935 C C . ASP B 2 183 ? 62.486 36.076 72.375 1.00 50.11 183 ASP A C 1
ATOM 1936 O O . ASP B 2 183 ? 62.163 37.019 71.660 1.00 54.71 183 ASP A O 1
ATOM 1941 N N . GLU B 2 184 ? 63.731 35.858 72.783 1.00 51.72 184 GLU A N 1
ATOM 1942 C CA . GLU B 2 184 ? 64.851 36.720 72.418 1.00 48.98 184 GLU A CA 1
ATOM 1943 C C . GLU B 2 184 ? 65.491 36.270 71.103 1.00 56.30 184 GLU A C 1
ATOM 1944 O O . GLU B 2 184 ? 66.210 37.028 70.454 1.00 47.72 184 GLU A O 1
ATOM 1950 N N . MET B 2 185 ? 65.244 35.036 70.696 1.00 45.25 185 MET A N 1
ATOM 1951 C CA . MET B 2 185 ? 65.896 34.584 69.488 1.00 50.55 185 MET A CA 1
ATOM 1952 C C . MET B 2 185 ? 65.093 34.638 68.198 1.00 44.86 185 MET A C 1
ATOM 1953 O O . MET B 2 185 ? 63.881 34.441 68.184 1.00 44.42 185 MET A O 1
ATOM 1958 N N . THR B 2 186 ? 65.791 34.958 67.114 1.00 32.79 186 THR A N 1
ATOM 1959 C CA . THR B 2 186 ? 65.178 35.002 65.791 1.00 34.58 186 THR A CA 1
ATOM 1960 C C . THR B 2 186 ? 66.080 34.194 64.863 1.00 35.16 186 THR A C 1
ATOM 1961 O O . THR B 2 186 ? 67.301 34.305 64.928 1.00 40.65 186 THR A O 1
ATOM 1965 N N . TYR B 2 187 ? 65.501 33.379 63.998 1.00 32.74 187 TYR A N 1
ATOM 1966 C CA . TYR B 2 187 ? 66.324 32.592 63.092 1.00 36.56 187 TYR A CA 1
ATOM 1967 C C . TYR B 2 187 ? 66.943 33.474 62.007 1.00 40.15 187 TYR A C 1
ATOM 1968 O O . TYR B 2 187 ? 66.363 34.482 61.614 1.00 40.16 187 TYR A O 1
ATOM 1977 N N . ARG B 2 188 ? 68.127 33.109 61.536 1.00 33.22 188 ARG A N 1
ATOM 1978 C CA . ARG B 2 188 ? 68.761 33.863 60.461 1.00 39.43 188 ARG A CA 1
ATOM 1979 C C . ARG B 2 188 ? 68.299 33.201 59.163 1.00 36.41 188 ARG A C 1
ATOM 1980 O O . ARG B 2 188 ? 67.734 33.850 58.285 1.00 38.42 188 ARG A O 1
ATOM 1988 N N . HIS B 2 189 ? 68.515 31.896 59.063 1.00 36.83 189 HIS A N 1
ATOM 1989 C CA . HIS B 2 189 ? 68.094 31.145 57.886 1.00 40.60 189 HIS A CA 1
ATOM 1990 C C . HIS B 2 189 ? 67.338 29.895 58.288 1.00 39.33 189 HIS A C 1
ATOM 1991 O O . HIS B 2 189 ? 67.443 29.435 59.422 1.00 43.77 189 HIS A O 1
ATOM 1998 N N . ILE B 2 190 ? 66.571 29.356 57.348 1.00 36.55 190 ILE A N 1
ATOM 1999 C CA . ILE B 2 190 ? 65.904 28.080 57.546 1.00 40.39 190 ILE A CA 1
ATOM 2000 C C . ILE B 2 190 ? 66.504 27.309 56.373 1.00 42.06 190 ILE A C 1
ATOM 2001 O O . ILE B 2 190 ? 66.866 27.906 55.347 1.00 39.98 190 ILE A O 1
ATOM 2006 N N . PHE B 2 191 ? 66.665 26.003 56.511 1.00 44.80 191 PHE A N 1
ATOM 2007 C CA . PHE B 2 191 ? 67.262 25.254 55.424 1.00 32.60 191 PHE A CA 1
ATOM 2008 C C . PHE B 2 191 ? 66.806 23.822 55.399 1.00 38.58 191 PHE A C 1
ATOM 2009 O O . PHE B 2 191 ? 66.123 23.344 56.303 1.00 44.68 191 PHE A O 1
ATOM 2017 N N . THR B 2 192 ? 67.201 23.136 54.343 1.00 39.63 192 THR A N 1
ATOM 2018 C CA . THR B 2 192 ? 66.869 21.742 54.187 1.00 46.93 192 THR A CA 1
ATOM 2019 C C . THR B 2 192 ? 68.048 21.131 53.465 1.00 43.51 192 THR A C 1
ATOM 2020 O O . THR B 2 192 ? 68.518 21.657 52.459 1.00 50.53 192 THR A O 1
ATOM 2024 N N . PRO B 2 193 ? 68.572 20.024 53.987 1.00 46.40 193 PRO A N 1
ATOM 2025 C CA . PRO B 2 193 ? 69.718 19.384 53.336 1.00 45.73 193 PRO A CA 1
ATOM 2026 C C . PRO B 2 193 ? 69.330 18.804 51.983 1.00 43.88 193 PRO A C 1
ATOM 2027 O O . PRO B 2 193 ? 68.164 18.476 51.765 1.00 52.44 193 PRO A O 1
ATOM 2031 N N . VAL B 2 194 ? 70.307 18.703 51.081 1.00 45.11 194 VAL A N 1
ATOM 2032 C CA . VAL B 2 194 ? 70.092 18.138 49.750 1.00 49.96 194 VAL A CA 1
ATOM 2033 C C . VAL B 2 194 ? 70.726 16.751 49.728 1.00 53.14 194 VAL A C 1
ATOM 2034 O O . VAL B 2 194 ? 71.900 16.593 50.044 1.00 55.34 194 VAL A O 1
ATOM 2038 N N . LEU B 2 195 ? 69.929 15.752 49.364 1.00 63.38 195 LEU A N 1
ATOM 2039 C CA . LEU B 2 195 ? 70.360 14.357 49.319 1.00 67.63 195 LEU A CA 1
ATOM 2040 C C . LEU B 2 195 ? 70.849 13.934 47.942 1.00 70.54 195 LEU A C 1
ATOM 2041 O O . LEU B 2 195 ? 71.004 12.742 47.684 1.00 76.98 195 LEU A O 1
ATOM 2046 N N . THR B 2 196 ? 71.088 14.896 47.057 1.00 74.67 196 THR A N 1
ATOM 2047 C CA . THR B 2 196 ? 71.527 14.567 45.701 1.00 74.96 196 THR A CA 1
ATOM 2048 C C . THR B 2 196 ? 72.452 15.625 45.085 1.00 74.88 196 THR A C 1
ATOM 2049 O O . THR B 2 196 ? 72.512 16.764 45.550 1.00 80.98 196 THR A O 1
ATOM 2053 N N . ASN B 2 197 ? 73.179 15.243 44.040 1.00 74.69 197 ASN A N 1
ATOM 2054 C CA . ASN B 2 197 ? 74.083 16.172 43.373 1.00 69.89 197 ASN A CA 1
ATOM 2055 C C . ASN B 2 197 ? 73.522 16.536 42.016 1.00 73.00 197 ASN A C 1
ATOM 2056 O O . ASN B 2 197 ? 74.188 17.184 41.208 1.00 71.79 197 ASN A O 1
ATOM 2061 N N . LYS B 2 198 ? 72.288 16.110 41.774 1.00 76.54 198 LYS A N 1
ATOM 2062 C CA . LYS B 2 198 ? 71.621 16.395 40.512 1.00 87.68 198 LYS A CA 1
ATOM 2063 C C . LYS B 2 198 ? 71.385 17.892 40.369 1.00 90.14 198 LYS A C 1
ATOM 2064 O O . LYS B 2 198 ? 70.894 18.541 41.291 1.00 88.12 198 LYS A O 1
ATOM 2070 N N . GLN B 2 199 ? 71.745 18.435 39.212 1.00 95.41 199 GLN A N 1
ATOM 2071 C CA . GLN B 2 199 ? 71.573 19.860 38.947 1.00 98.18 199 GLN A CA 1
ATOM 2072 C C . GLN B 2 199 ? 70.137 20.282 39.251 1.00 98.51 199 GLN A C 1
ATOM 2073 O O . GLN B 2 199 ? 69.187 19.561 38.931 1.00 96.60 199 GLN A O 1
ATOM 2079 N N . ILE B 2 200 ? 69.984 21.451 39.868 1.00 99.25 200 ILE A N 1
ATOM 2080 C CA . ILE B 2 200 ? 68.665 21.971 40.210 1.00 96.18 200 ILE A CA 1
ATOM 2081 C C . ILE B 2 200 ? 68.128 22.802 39.043 1.00 97.15 200 ILE A C 1
ATOM 2082 O O . ILE B 2 200 ? 68.883 23.501 38.361 1.00 98.25 200 ILE A O 1
ATOM 2087 N N . SER B 2 201 ? 66.822 22.718 38.814 1.00 97.31 201 SER A N 1
ATOM 2088 C CA . SER B 2 201 ? 66.187 23.439 37.714 1.00 99.66 201 SER A CA 1
ATOM 2089 C C . SER B 2 201 ? 66.011 24.932 37.980 1.00 95.76 201 SER A C 1
ATOM 2090 O O . SER B 2 201 ? 65.077 25.341 38.680 1.00 94.63 201 SER A O 1
ATOM 2093 N N . SER B 2 202 ? 66.908 25.735 37.410 1.00 86.52 202 SER A N 1
ATOM 2094 C CA . SER B 2 202 ? 66.859 27.186 37.552 1.00 81.71 202 SER A CA 1
ATOM 2095 C C . SER B 2 202 ? 66.439 27.664 38.944 1.00 74.38 202 SER A C 1
ATOM 2096 O O . SER B 2 202 ? 65.274 27.965 39.198 1.00 75.58 202 SER A O 1
ATOM 2099 N N . ILE B 2 203 ? 67.408 27.741 39.843 1.00 66.17 203 ILE A N 1
ATOM 2100 C CA . ILE B 2 203 ? 67.158 28.182 41.203 1.00 60.07 203 ILE A CA 1
ATOM 2101 C C . ILE B 2 203 ? 67.094 29.705 41.274 1.00 55.67 203 ILE A C 1
ATOM 2102 O O . ILE B 2 203 ? 67.963 30.397 40.753 1.00 57.50 203 ILE A O 1
ATOM 2107 N N . THR B 2 204 ? 66.053 30.226 41.912 1.00 46.00 204 THR A N 1
ATOM 2108 C CA . THR B 2 204 ? 65.889 31.667 42.043 1.00 50.20 204 THR A CA 1
ATOM 2109 C C . THR B 2 204 ? 66.941 32.231 43.017 1.00 52.18 204 THR A C 1
ATOM 2110 O O . THR B 2 204 ? 67.430 31.525 43.898 1.00 49.84 204 THR A O 1
ATOM 2114 N N . PRO B 2 205 ? 67.298 33.514 42.869 1.00 49.45 205 PRO A N 1
ATOM 2115 C CA . PRO B 2 205 ? 68.295 34.132 43.744 1.00 50.60 205 PRO A CA 1
ATOM 2116 C C . PRO B 2 205 ? 67.939 34.240 45.231 1.00 47.82 205 PRO A C 1
ATOM 2117 O O . PRO B 2 205 ? 68.829 34.421 46.051 1.00 38.62 205 PRO A O 1
ATOM 2121 N N . ASP B 2 206 ? 66.662 34.141 45.593 1.00 40.79 206 ASP A N 1
ATOM 2122 C CA . ASP B 2 206 ? 66.303 34.218 47.020 1.00 39.77 206 ASP A CA 1
ATOM 2123 C C . ASP B 2 206 ? 66.713 32.945 47.778 1.00 44.42 206 ASP A C 1
ATOM 2124 O O . ASP B 2 206 ? 66.498 32.837 48.978 1.00 46.62 206 ASP A O 1
ATOM 2129 N N . MET B 2 207 ? 67.313 31.992 47.071 1.00 35.59 207 MET A N 1
ATOM 2130 C CA . MET B 2 207 ? 67.778 30.747 47.674 1.00 42.88 207 MET A CA 1
ATOM 2131 C C . MET B 2 207 ? 69.278 30.704 47.519 1.00 35.58 207 MET A C 1
ATOM 2132 O O . MET B 2 207 ? 69.824 31.238 46.568 1.00 45.07 207 MET A O 1
ATOM 2137 N N . GLU B 2 208 ? 69.938 30.043 48.452 1.00 36.96 208 GLU A N 1
ATOM 2138 C CA . GLU B 2 208 ? 71.374 29.918 48.420 1.00 34.73 208 GLU A CA 1
ATOM 2139 C C . GLU B 2 208 ? 71.758 28.462 48.616 1.00 40.46 208 GLU A C 1
ATOM 2140 O O . GLU B 2 208 ? 71.223 27.759 49.483 1.00 40.89 208 GLU A O 1
ATOM 2146 N N . ILE B 2 209 ? 72.682 28.004 47.792 1.00 36.23 209 ILE A N 1
ATOM 2147 C CA . ILE B 2 209 ? 73.169 26.647 47.894 1.00 35.09 209 ILE A CA 1
ATOM 2148 C C . ILE B 2 209 ? 74.464 26.779 48.671 1.00 41.17 209 ILE A C 1
ATOM 2149 O O . ILE B 2 209 ? 75.356 27.549 48.300 1.00 38.27 209 ILE A O 1
ATOM 2154 N N . THR B 2 210 ? 74.573 26.052 49.770 1.00 43.03 210 THR A N 1
ATOM 2155 C CA . THR B 2 210 ? 75.784 26.139 50.563 1.00 35.12 210 THR A CA 1
ATOM 2156 C C . THR B 2 210 ? 75.927 24.879 51.384 1.00 42.06 210 THR A C 1
ATOM 2157 O O . THR B 2 210 ? 75.432 23.817 50.984 1.00 41.06 210 THR A O 1
ATOM 2161 N N . THR B 2 211 ? 76.575 24.975 52.538 1.00 36.48 211 THR A N 1
ATOM 2162 C CA . THR B 2 211 ? 76.746 23.780 53.346 1.00 45.65 211 THR A CA 1
ATOM 2163 C C . THR B 2 211 ? 77.014 24.023 54.821 1.00 41.87 211 THR A C 1
ATOM 2164 O O . THR B 2 211 ? 77.240 25.154 55.256 1.00 38.40 211 THR A O 1
ATOM 2168 N N . ILE B 2 212 ? 76.937 22.947 55.592 1.00 40.31 212 ILE A N 1
ATOM 2169 C CA . ILE B 2 212 ? 77.269 22.993 57.004 1.00 37.09 212 ILE A CA 1
ATOM 2170 C C . ILE B 2 212 ? 78.676 22.402 56.866 1.00 41.42 212 ILE A C 1
ATOM 2171 O O . ILE B 2 212 ? 78.843 21.209 56.633 1.00 42.95 212 ILE A O 1
ATOM 2176 N N . PRO B 2 213 ? 79.703 23.259 56.950 1.00 43.36 213 PRO A N 1
ATOM 2177 C CA . PRO B 2 213 ? 81.110 22.874 56.816 1.00 42.20 213 PRO A CA 1
ATOM 2178 C C . PRO B 2 213 ? 81.589 21.795 57.755 1.00 48.58 213 PRO A C 1
ATOM 2179 O O . PRO B 2 213 ? 81.140 21.702 58.893 1.00 49.35 213 PRO A O 1
ATOM 2183 N N . LYS B 2 214 ? 82.516 20.979 57.276 1.00 55.13 214 LYS A N 1
ATOM 2184 C CA . LYS B 2 214 ? 83.062 19.924 58.108 1.00 59.84 214 LYS A CA 1
ATOM 2185 C C . LYS B 2 214 ? 84.004 20.575 59.116 1.00 59.42 214 LYS A C 1
ATOM 2186 O O . LYS B 2 214 ? 84.649 21.586 58.823 1.00 54.82 214 LYS A O 1
ATOM 2192 N N . GLY B 2 215 ? 84.059 20.008 60.314 1.00 55.33 215 GLY A N 1
ATOM 2193 C CA . GLY B 2 215 ? 84.907 20.561 61.348 1.00 52.39 215 GLY A CA 1
ATOM 2194 C C . GLY B 2 215 ? 84.516 19.952 62.671 1.00 51.72 215 GLY A C 1
ATOM 2195 O O . GLY B 2 215 ? 83.863 18.899 62.697 1.00 47.52 215 GLY A O 1
ATOM 2196 N N . ARG B 2 216 ? 84.933 20.613 63.751 1.00 45.54 216 ARG A N 1
ATOM 2197 C CA . ARG B 2 216 ? 84.639 20.185 65.112 1.00 49.54 216 ARG A CA 1
ATOM 2198 C C . ARG B 2 216 ? 83.380 20.884 65.567 1.00 49.15 216 ARG A C 1
ATOM 2199 O O . ARG B 2 216 ? 83.299 22.121 65.573 1.00 49.63 216 ARG A O 1
ATOM 2207 N N . TYR B 2 217 ? 82.408 20.087 65.980 1.00 45.11 217 TYR A N 1
ATOM 2208 C CA . TYR B 2 217 ? 81.156 20.644 66.434 1.00 46.69 217 TYR A CA 1
ATOM 2209 C C . TYR B 2 217 ? 80.762 20.217 67.838 1.00 46.41 217 TYR A C 1
ATOM 2210 O O . TYR B 2 217 ? 80.963 19.080 68.252 1.00 49.09 217 TYR A O 1
ATOM 2219 N N . ALA B 2 218 ? 80.221 21.172 68.572 1.00 48.06 218 ALA A N 1
ATOM 2220 C CA . ALA B 2 218 ? 79.711 20.944 69.907 1.00 40.95 218 ALA A CA 1
ATOM 2221 C C . ALA B 2 218 ? 78.256 20.626 69.555 1.00 47.42 218 ALA A C 1
ATOM 2222 O O . ALA B 2 218 ? 77.569 21.472 68.966 1.00 40.24 218 ALA A O 1
ATOM 2224 N N . CYS B 2 219 ? 77.798 19.421 69.895 1.00 43.02 219 CYS A N 1
ATOM 2225 C CA . CYS B 2 219 ? 76.433 18.978 69.578 1.00 43.10 219 CYS A CA 1
ATOM 2226 C C . CYS B 2 219 ? 75.609 18.465 70.756 1.00 49.68 219 CYS A C 1
ATOM 2227 O O . CYS B 2 219 ? 76.143 18.084 71.797 1.00 49.89 219 CYS A O 1
ATOM 2230 N N . ILE B 2 220 ? 74.297 18.425 70.567 1.00 44.29 220 ILE A N 1
ATOM 2231 C CA . ILE B 2 220 ? 73.398 17.914 71.583 1.00 38.11 220 ILE A CA 1
ATOM 2232 C C . ILE B 2 220 ? 72.133 17.532 70.852 1.00 38.87 220 ILE A C 1
ATOM 2233 O O . ILE B 2 220 ? 71.713 18.238 69.940 1.00 43.36 220 ILE A O 1
ATOM 2238 N N . ALA B 2 221 ? 71.553 16.394 71.219 1.00 39.67 221 ALA A N 1
ATOM 2239 C CA . ALA B 2 221 ? 70.326 15.913 70.595 1.00 42.07 221 ALA A CA 1
ATOM 2240 C C . ALA B 2 221 ? 69.318 15.543 71.684 1.00 44.46 221 ALA A C 1
ATOM 2241 O O . ALA B 2 221 ? 69.700 15.208 72.795 1.00 47.18 221 ALA A O 1
ATOM 2243 N N . TYR B 2 222 ? 68.032 15.600 71.351 1.00 45.00 222 TYR A N 1
ATOM 2244 C CA . TYR B 2 222 ? 66.970 15.294 72.311 1.00 40.71 222 TYR A CA 1
ATOM 2245 C C . TYR B 2 222 ? 65.597 15.305 71.633 1.00 45.70 222 TYR A C 1
ATOM 2246 O O . TYR B 2 222 ? 65.451 15.752 70.493 1.00 42.56 222 TYR A O 1
ATOM 2255 N N . ASN B 2 223 ? 64.593 14.801 72.338 1.00 43.08 223 ASN A N 1
ATOM 2256 C CA . ASN B 2 223 ? 63.240 14.782 71.817 1.00 41.73 223 ASN A CA 1
ATOM 2257 C C . ASN B 2 223 ? 62.655 16.115 72.214 1.00 43.62 223 ASN A C 1
ATOM 2258 O O . ASN B 2 223 ? 62.768 16.534 73.358 1.00 41.82 223 ASN A O 1
ATOM 2263 N N . PHE B 2 224 ? 62.046 16.789 71.253 1.00 40.82 224 PHE A N 1
ATOM 2264 C CA . PHE B 2 224 ? 61.505 18.101 71.505 1.00 35.27 224 PHE A CA 1
ATOM 2265 C C . PHE B 2 224 ? 60.383 18.264 72.508 1.00 43.31 224 PHE A C 1
ATOM 2266 O O . PHE B 2 224 ? 59.461 17.448 72.597 1.00 43.13 224 PHE A O 1
ATOM 2274 N N . SER B 2 225 ? 60.466 19.383 73.215 1.00 36.97 225 SER A N 1
ATOM 2275 C CA . SER B 2 225 ? 59.461 19.833 74.160 1.00 43.20 225 SER A CA 1
ATOM 2276 C C . SER B 2 225 ? 59.948 21.246 74.431 1.00 40.97 225 SER A C 1
ATOM 2277 O O . SER B 2 225 ? 61.147 21.529 74.343 1.00 42.66 225 SER A O 1
ATOM 2280 N N . PRO B 2 226 ? 59.027 22.163 74.720 1.00 42.68 226 PRO A N 1
ATOM 2281 C CA . PRO B 2 226 ? 59.450 23.537 74.999 1.00 38.16 226 PRO A CA 1
ATOM 2282 C C . PRO B 2 226 ? 60.521 23.560 76.103 1.00 46.32 226 PRO A C 1
ATOM 2283 O O . PRO B 2 226 ? 61.558 24.208 75.960 1.00 47.58 226 PRO A O 1
ATOM 2287 N N . GLU B 2 227 ? 60.294 22.841 77.198 1.00 44.53 227 GLU A N 1
ATOM 2288 C CA . GLU B 2 227 ? 61.275 22.850 78.275 1.00 47.45 227 GLU A CA 1
ATOM 2289 C C . GLU B 2 227 ? 62.614 22.275 77.853 1.00 45.69 227 GLU A C 1
ATOM 2290 O O . GLU B 2 227 ? 63.660 22.804 78.225 1.00 48.74 227 GLU A O 1
ATOM 2296 N N . HIS B 2 228 ? 62.593 21.202 77.071 1.00 43.15 228 HIS A N 1
ATOM 2297 C CA . HIS B 2 228 ? 63.840 20.597 76.628 1.00 43.26 228 HIS A CA 1
ATOM 2298 C C . HIS B 2 228 ? 64.618 21.530 75.701 1.00 50.56 228 HIS A C 1
ATOM 2299 O O . HIS B 2 228 ? 65.845 21.630 75.785 1.00 43.14 228 HIS A O 1
ATOM 2306 N N . TYR B 2 229 ? 63.896 22.215 74.823 1.00 40.19 229 TYR A N 1
ATOM 2307 C CA . TYR B 2 229 ? 64.525 23.121 73.880 1.00 42.29 229 TYR A CA 1
ATOM 2308 C C . TYR B 2 229 ? 65.362 24.152 74.641 1.00 39.17 229 TYR A C 1
ATOM 2309 O O . TYR B 2 229 ? 66.548 24.326 74.376 1.00 42.91 229 TYR A O 1
ATOM 2318 N N . PHE B 2 230 ? 64.737 24.823 75.598 1.00 39.44 230 PHE A N 1
ATOM 2319 C CA . PHE B 2 230 ? 65.419 25.830 76.384 1.00 39.05 230 PHE A CA 1
ATOM 2320 C C . PHE B 2 230 ? 66.559 25.247 77.219 1.00 42.80 230 PHE A C 1
ATOM 2321 O O . PHE B 2 230 ? 67.686 25.742 77.181 1.00 42.30 230 PHE A O 1
ATOM 2329 N N . LEU B 2 231 ? 66.264 24.190 77.965 1.00 39.59 231 LEU A N 1
ATOM 2330 C CA . LEU B 2 231 ? 67.267 23.551 78.809 1.00 46.65 231 LEU A CA 1
ATOM 2331 C C . LEU B 2 231 ? 68.503 23.142 78.040 1.00 41.32 231 LEU A C 1
ATOM 2332 O O . LEU B 2 231 ? 69.621 23.466 78.431 1.00 47.35 231 LEU A O 1
ATOM 2337 N N . ASN B 2 232 ? 68.303 22.437 76.935 1.00 42.47 232 ASN A N 1
ATOM 2338 C CA . ASN B 2 232 ? 69.427 21.957 76.161 1.00 43.84 232 ASN A CA 1
ATOM 2339 C C . ASN B 2 232 ? 70.228 23.045 75.470 1.00 43.47 232 ASN A C 1
ATOM 2340 O O . ASN B 2 232 ? 71.436 22.908 75.275 1.00 40.13 232 ASN A O 1
ATOM 2345 N N . LEU B 2 233 ? 69.567 24.137 75.117 1.00 42.70 233 LEU A N 1
ATOM 2346 C CA . LEU B 2 233 ? 70.274 25.232 74.491 1.00 41.37 233 LEU A CA 1
ATOM 2347 C C . LEU B 2 233 ? 71.227 25.808 75.558 1.00 42.50 233 LEU A C 1
ATOM 2348 O O . LEU B 2 233 ? 72.406 26.054 75.275 1.00 41.93 233 LEU A O 1
ATOM 2353 N N . GLN B 2 234 ? 70.726 25.988 76.783 1.00 41.47 234 GLN A N 1
ATOM 2354 C CA . GLN B 2 234 ? 71.552 26.505 77.876 1.00 43.86 234 GLN A CA 1
ATOM 2355 C C . GLN B 2 234 ? 72.734 25.569 78.184 1.00 42.31 234 GLN A C 1
ATOM 2356 O O . GLN B 2 234 ? 73.814 26.028 78.537 1.00 46.97 234 GLN A O 1
ATOM 2362 N N . LYS B 2 235 ? 72.547 24.261 78.032 1.00 38.13 235 LYS A N 1
ATOM 2363 C CA . LYS B 2 235 ? 73.654 23.334 78.275 1.00 46.39 235 LYS A CA 1
ATOM 2364 C C . LYS B 2 235 ? 74.761 23.594 77.260 1.00 49.89 235 LYS A C 1
ATOM 2365 O O . LYS B 2 235 ? 75.944 23.563 77.586 1.00 50.69 235 LYS A O 1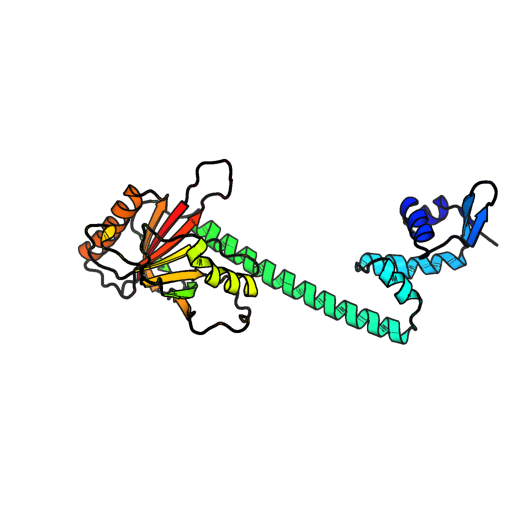
ATOM 2371 N N . LEU B 2 236 ? 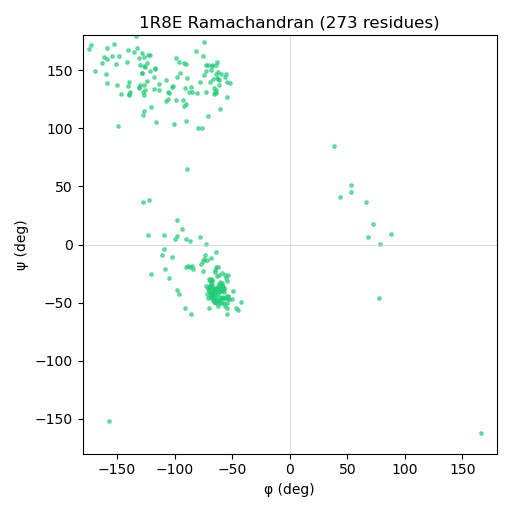74.359 23.842 76.021 1.00 52.03 236 LEU A N 1
ATOM 2372 C CA . LEU B 2 236 ? 75.313 24.092 74.954 1.00 45.15 236 LEU A CA 1
ATOM 2373 C C . LEU B 2 236 ? 76.095 25.373 75.244 1.00 45.70 236 LEU A C 1
ATOM 2374 O O . LEU B 2 236 ? 77.323 25.406 75.143 1.00 40.49 236 LEU A O 1
ATOM 2379 N N . ILE B 2 237 ? 75.375 26.422 75.616 1.00 39.87 237 ILE A N 1
ATOM 2380 C CA . ILE B 2 237 ? 75.997 27.692 75.925 1.00 39.40 237 ILE A CA 1
ATOM 2381 C C . ILE B 2 237 ? 77.000 27.546 77.068 1.00 45.94 237 ILE A C 1
ATOM 2382 O O . ILE B 2 237 ? 78.121 28.052 76.994 1.00 50.79 237 ILE A O 1
ATOM 2387 N N . LYS B 2 238 ? 76.602 26.838 78.119 1.00 44.02 238 LYS A N 1
ATOM 2388 C CA . LYS B 2 238 ? 77.463 26.647 79.268 1.00 39.63 238 LYS A CA 1
ATOM 2389 C C . LYS B 2 238 ? 78.671 25.790 78.920 1.00 48.70 238 LYS A C 1
ATOM 2390 O O . LYS B 2 238 ? 79.792 26.056 79.368 1.00 48.17 238 LYS A O 1
ATOM 2396 N N . TYR B 2 239 ? 78.441 24.756 78.124 1.00 37.86 239 TYR A N 1
ATOM 2397 C CA . TYR B 2 239 ? 79.524 23.876 77.726 1.00 42.77 239 TYR A CA 1
ATOM 2398 C C . TYR B 2 239 ? 80.637 24.684 77.065 1.00 54.72 239 TYR A C 1
ATOM 2399 O O . TYR B 2 239 ? 81.816 24.498 77.371 1.00 49.97 239 TYR A O 1
ATOM 2408 N N . ILE B 2 240 ? 80.249 25.576 76.154 1.00 51.30 240 ILE A N 1
ATOM 2409 C CA . ILE B 2 240 ? 81.197 26.414 75.431 1.00 48.85 240 ILE A CA 1
ATOM 2410 C C . ILE B 2 240 ? 81.875 27.432 76.357 1.00 45.59 240 ILE A C 1
ATOM 2411 O O . ILE B 2 240 ? 83.080 27.626 76.287 1.00 50.98 240 ILE A O 1
ATOM 2416 N N . ALA B 2 241 ? 81.117 28.081 77.226 1.00 39.77 241 ALA A N 1
ATOM 2417 C CA . ALA B 2 241 ? 81.740 29.039 78.127 1.00 44.90 241 ALA A CA 1
ATOM 2418 C C . ALA B 2 241 ? 82.664 28.328 79.121 1.00 51.84 241 ALA A C 1
ATOM 2419 O O . ALA B 2 241 ? 83.804 28.741 79.307 1.00 57.90 241 ALA A O 1
ATOM 2421 N N . ASP B 2 242 ? 82.188 27.245 79.732 1.00 52.04 242 ASP A N 1
ATOM 2422 C CA . ASP B 2 242 ? 83.003 26.520 80.703 1.00 53.25 242 ASP A CA 1
ATOM 2423 C C . ASP B 2 242 ? 84.396 26.194 80.177 1.00 54.65 242 ASP A C 1
ATOM 2424 O O . ASP B 2 242 ? 85.383 26.405 80.870 1.00 53.74 242 ASP A O 1
ATOM 2429 N N . ARG B 2 243 ? 84.499 25.675 78.965 1.00 51.20 243 ARG A N 1
ATOM 2430 C CA . ARG B 2 243 ? 85.826 25.377 78.466 1.00 53.90 243 ARG A CA 1
ATOM 2431 C C . ARG B 2 243 ? 86.362 26.486 77.562 1.00 54.19 243 ARG A C 1
ATOM 2432 O O . ARG B 2 243 ? 87.270 26.261 76.777 1.00 51.69 243 ARG A O 1
ATOM 2440 N N . GLN B 2 244 ? 85.798 27.683 77.693 1.00 55.58 244 GLN A N 1
ATOM 2441 C CA . GLN B 2 244 ? 86.227 28.834 76.898 1.00 64.22 244 GLN A CA 1
ATOM 2442 C C . GLN B 2 244 ? 86.452 28.520 75.415 1.00 61.59 244 GLN A C 1
ATOM 2443 O O . GLN B 2 244 ? 87.404 28.999 74.804 1.00 61.82 244 GLN A O 1
ATOM 2449 N N . LEU B 2 245 ? 85.571 27.719 74.833 1.00 58.38 245 LEU A N 1
ATOM 2450 C CA . LEU B 2 245 ? 85.699 27.371 73.425 1.00 50.84 245 LEU A CA 1
ATOM 2451 C C . LEU B 2 245 ? 85.326 28.558 72.531 1.00 47.07 245 LEU A C 1
ATOM 2452 O O . LEU B 2 245 ? 84.573 29.451 72.926 1.00 47.73 245 LEU A O 1
ATOM 2457 N N . THR B 2 246 ? 85.870 28.581 71.324 1.00 44.93 246 THR A N 1
ATOM 2458 C CA . THR B 2 246 ? 85.575 29.682 70.418 1.00 51.25 246 THR A CA 1
ATOM 2459 C C . THR B 2 246 ? 84.656 29.197 69.293 1.00 43.35 246 THR A C 1
ATOM 2460 O O . THR B 2 246 ? 84.948 28.220 68.598 1.00 44.70 246 THR A O 1
ATOM 2464 N N . VAL B 2 247 ? 83.514 29.859 69.156 1.00 36.93 247 VAL A N 1
ATOM 2465 C CA . VAL B 2 247 ? 82.551 29.478 68.141 1.00 42.50 247 VAL A CA 1
ATOM 2466 C C . VAL B 2 247 ? 82.872 30.140 66.817 1.00 49.12 247 VAL A C 1
ATOM 2467 O O . VAL B 2 247 ? 83.196 31.321 66.756 1.00 45.30 247 VAL A O 1
ATOM 2471 N N . VAL B 2 248 ? 82.794 29.360 65.752 1.00 43.89 248 VAL A N 1
ATOM 2472 C CA . VAL B 2 248 ? 83.088 29.896 64.449 1.00 35.99 248 VAL A CA 1
ATOM 2473 C C . VAL B 2 248 ? 81.985 29.644 63.434 1.00 40.27 248 VAL A C 1
ATOM 2474 O O . VAL B 2 248 ? 82.257 29.398 62.267 1.00 43.26 248 VAL A O 1
ATOM 2478 N N . SER B 2 249 ? 80.738 29.701 63.883 1.00 39.46 249 SER A N 1
ATOM 2479 C CA . SER B 2 249 ? 79.601 29.532 62.986 1.00 45.13 249 SER A CA 1
ATOM 2480 C C . SER B 2 249 ? 78.388 29.836 63.803 1.00 43.76 249 SER A C 1
ATOM 2481 O O . SER B 2 249 ? 78.487 30.005 65.014 1.00 33.99 249 SER A O 1
ATOM 2484 N N . ASP B 2 250 ? 77.251 29.905 63.121 1.00 27.44 250 ASP A N 1
ATOM 2485 C CA . ASP B 2 250 ? 75.970 30.107 63.776 1.00 37.82 250 ASP A CA 1
ATOM 2486 C C . ASP B 2 250 ? 75.616 28.771 64.430 1.00 41.36 250 ASP A C 1
ATOM 2487 O O . ASP B 2 250 ? 76.287 27.760 64.215 1.00 34.15 250 ASP A O 1
ATOM 2492 N N . VAL B 2 251 ? 74.525 28.760 65.184 1.00 36.21 251 VAL A N 1
ATOM 2493 C CA . VAL B 2 251 ? 74.036 27.514 65.772 1.00 38.20 251 VAL A CA 1
ATOM 2494 C C . VAL B 2 251 ? 73.171 26.832 64.690 1.00 33.99 251 VAL A C 1
ATOM 2495 O O . VAL B 2 251 ? 72.315 27.478 64.079 1.00 39.82 251 VAL A O 1
ATOM 2499 N N . TYR B 2 252 ? 73.392 25.547 64.437 1.00 36.54 252 TYR A N 1
ATOM 2500 C CA . TYR B 2 252 ? 72.579 24.830 63.447 1.00 38.78 252 TYR A CA 1
ATOM 2501 C C . TYR B 2 252 ? 71.560 23.972 64.183 1.00 42.51 252 TYR A C 1
ATOM 2502 O O . TYR B 2 252 ? 71.892 23.284 65.154 1.00 38.02 252 TYR A O 1
ATOM 2511 N N . GLU B 2 253 ? 70.327 24.001 63.698 1.00 38.89 253 GLU A N 1
ATOM 2512 C CA . GLU B 2 253 ? 69.226 23.286 64.327 1.00 40.91 253 GLU A CA 1
ATOM 2513 C C . GLU B 2 253 ? 68.521 22.381 63.326 1.00 38.85 253 GLU A C 1
ATOM 2514 O O . GLU B 2 253 ? 67.935 22.861 62.355 1.00 45.19 253 GLU A O 1
ATOM 2520 N N . LEU B 2 254 ? 68.588 21.071 63.543 1.00 34.29 254 LEU A N 1
ATOM 2521 C CA . LEU B 2 254 ? 67.923 20.146 62.638 1.00 38.61 254 LEU A CA 1
ATOM 2522 C C . LEU B 2 254 ? 66.852 19.369 63.380 1.00 48.21 254 LEU A C 1
ATOM 2523 O O . LEU B 2 254 ? 67.070 18.856 64.484 1.00 47.17 254 LEU A O 1
ATOM 2528 N N . ILE B 2 255 ? 65.689 19.277 62.764 1.00 34.80 255 ILE A N 1
ATOM 2529 C CA . ILE B 2 255 ? 64.585 18.584 63.367 1.00 39.95 255 ILE A CA 1
ATOM 2530 C C . ILE B 2 255 ? 64.050 17.517 62.440 1.00 45.47 255 ILE A C 1
ATOM 2531 O O . ILE B 2 255 ? 63.842 17.759 61.252 1.00 46.34 255 ILE A O 1
ATOM 2536 N N . ILE B 2 256 ? 63.843 16.326 62.979 1.00 41.10 256 ILE A N 1
ATOM 2537 C CA . ILE B 2 256 ? 63.299 15.258 62.172 1.00 47.64 256 ILE A CA 1
ATOM 2538 C C . ILE B 2 256 ? 62.270 14.492 62.986 1.00 44.79 256 ILE A C 1
ATOM 2539 O O . ILE B 2 256 ? 62.505 14.139 64.139 1.00 50.17 256 ILE A O 1
ATOM 2544 N N . PRO B 2 257 ? 61.089 14.257 62.403 1.00 50.28 257 PRO A N 1
ATOM 2545 C CA . PRO B 2 257 ? 60.063 13.523 63.145 1.00 48.05 257 PRO A CA 1
ATOM 2546 C C . PRO B 2 257 ? 60.513 12.109 63.481 1.00 44.85 257 PRO A C 1
ATOM 2547 O O . PRO B 2 257 ? 61.289 11.506 62.744 1.00 45.29 257 PRO A O 1
ATOM 2551 N N . ILE B 2 258 ? 60.034 11.598 64.609 1.00 46.67 258 ILE A N 1
ATOM 2552 C CA . ILE B 2 258 ? 60.368 10.253 65.057 1.00 51.70 258 ILE A CA 1
ATOM 2553 C C . ILE B 2 258 ? 59.448 9.214 64.406 1.00 54.03 258 ILE A C 1
ATOM 2554 O O . ILE B 2 258 ? 59.765 8.026 64.375 1.00 62.31 258 ILE A O 1
ATOM 2559 N N . HIS B 2 259 ? 58.310 9.674 63.890 1.00 48.57 259 HIS A N 1
ATOM 2560 C CA . HIS B 2 259 ? 57.348 8.810 63.204 1.00 49.82 259 HIS A CA 1
ATOM 2561 C C . HIS B 2 259 ? 56.415 9.666 62.350 1.00 53.85 259 HIS A C 1
ATOM 2562 O O . HIS B 2 259 ? 56.310 10.880 62.560 1.00 58.14 259 HIS A O 1
ATOM 2569 N N . TYR B 2 260 ? 55.745 9.047 61.380 1.00 60.09 260 TYR A N 1
ATOM 2570 C CA . TYR B 2 260 ? 54.819 9.788 60.522 1.00 66.17 260 TYR A CA 1
ATOM 2571 C C . TYR B 2 260 ? 53.418 9.207 60.587 1.00 60.84 260 TYR A C 1
ATOM 2572 O O . TYR B 2 260 ? 52.716 9.132 59.578 1.00 61.86 260 TYR A O 1
ATOM 2581 N N . SER B 2 261 ? 53.027 8.792 61.786 1.00 58.56 261 SER A N 1
ATOM 2582 C CA . SER B 2 261 ? 51.700 8.232 62.011 1.00 59.33 261 SER A CA 1
ATOM 2583 C C . SER B 2 261 ? 50.721 9.338 62.381 1.00 50.25 261 SER A C 1
ATOM 2584 O O . SER B 2 261 ? 50.924 10.050 63.356 1.00 55.47 261 SER A O 1
ATOM 2587 N N . PRO B 2 262 ? 49.657 9.500 61.588 1.00 55.91 262 PRO A N 1
ATOM 2588 C CA . PRO B 2 262 ? 48.630 10.519 61.828 1.00 55.14 262 PRO A CA 1
ATOM 2589 C C . PRO B 2 262 ? 47.826 10.187 63.084 1.00 56.50 262 PRO A C 1
ATOM 2590 O O . PRO B 2 262 ? 47.071 11.016 63.587 1.00 61.06 262 PRO A O 1
ATOM 2594 N N . LYS B 2 263 ? 48.003 8.970 63.587 1.00 60.72 263 LYS A N 1
ATOM 2595 C CA . LYS B 2 263 ? 47.287 8.510 64.775 1.00 73.41 263 LYS A CA 1
ATOM 2596 C C . LYS B 2 263 ? 47.987 8.893 66.077 1.00 73.29 263 LYS A C 1
ATOM 2597 O O . LYS B 2 263 ? 47.419 9.600 66.910 1.00 78.38 263 LYS A O 1
ATOM 2603 N N . LYS B 2 264 ? 49.223 8.424 66.236 1.00 69.40 264 LYS A N 1
ATOM 2604 C CA . LYS B 2 264 ? 50.020 8.686 67.432 1.00 61.23 264 LYS A CA 1
ATOM 2605 C C . LYS B 2 264 ? 50.350 10.162 67.662 1.00 57.82 264 LYS A C 1
ATOM 2606 O O . LYS B 2 264 ? 50.336 10.978 66.736 1.00 55.51 264 LYS A O 1
ATOM 2608 N N . GLN B 2 265 ? 50.637 10.496 68.915 1.00 60.62 265 GLN A N 1
ATOM 2609 C CA . GLN B 2 265 ? 50.987 11.861 69.293 1.00 61.58 265 GLN A CA 1
ATOM 2610 C C . GLN B 2 265 ? 52.304 12.200 68.587 1.00 58.79 265 GLN A C 1
ATOM 2611 O O . GLN B 2 265 ? 53.253 11.409 68.613 1.00 48.61 265 GLN A O 1
ATOM 2617 N N . GLU B 2 266 ? 52.367 13.366 67.955 1.00 48.86 266 GLU A N 1
ATOM 2618 C CA . GLU B 2 266 ? 53.570 13.730 67.235 1.00 53.74 266 GLU A CA 1
ATOM 2619 C C . GLU B 2 266 ? 54.751 13.884 68.179 1.00 57.24 266 GLU A C 1
ATOM 2620 O O . GLU B 2 266 ? 54.599 14.299 69.327 1.00 57.00 266 GLU A O 1
ATOM 2626 N N . GLU B 2 267 ? 55.926 13.528 67.681 1.00 48.98 267 GLU A N 1
ATOM 2627 C CA . GLU B 2 267 ? 57.141 13.637 68.446 1.00 44.92 267 GLU A CA 1
ATOM 2628 C C . GLU B 2 267 ? 58.304 13.880 67.471 1.00 50.17 267 GLU A C 1
ATOM 2629 O O . GLU B 2 267 ? 58.378 13.254 66.416 1.00 49.23 267 GLU A O 1
ATOM 2635 N N . TYR B 2 268 ? 59.197 14.802 67.826 1.00 43.29 268 TYR A N 1
ATOM 2636 C CA . TYR B 2 268 ? 60.325 15.147 66.975 1.00 42.89 268 TYR A CA 1
ATOM 2637 C C . TYR B 2 268 ? 61.670 15.042 67.672 1.00 44.53 268 TYR A C 1
ATOM 2638 O O . TYR B 2 268 ? 61.788 15.199 68.885 1.00 51.36 268 TYR A O 1
ATOM 2647 N N . ARG B 2 269 ? 62.694 14.785 66.878 1.00 45.60 269 ARG A N 1
ATOM 2648 C CA . ARG B 2 269 ? 64.047 14.695 67.377 1.00 42.30 269 ARG A CA 1
ATOM 2649 C C . ARG B 2 269 ? 64.728 15.984 66.927 1.00 45.22 269 ARG A C 1
ATOM 2650 O O . ARG B 2 269 ? 64.632 16.384 65.756 1.00 45.00 269 ARG A O 1
ATOM 2658 N N . VAL B 2 270 ? 65.400 16.641 67.859 1.00 38.34 270 VAL A N 1
ATOM 2659 C CA . VAL B 2 270 ? 66.081 17.892 67.583 1.00 38.13 270 VAL A CA 1
ATOM 2660 C C . VAL B 2 270 ? 67.560 17.744 67.812 1.00 39.02 270 VAL A C 1
ATOM 2661 O O . VAL B 2 270 ? 67.981 17.044 68.717 1.00 49.64 270 VAL A O 1
ATOM 2665 N N . GLU B 2 271 ? 68.357 18.411 66.996 1.00 39.57 271 GLU A N 1
ATOM 2666 C CA . GLU B 2 271 ? 69.795 18.360 67.177 1.00 39.07 271 GLU A CA 1
ATOM 2667 C C . GLU B 2 271 ? 70.349 19.755 66.942 1.00 37.68 271 GLU A C 1
ATOM 2668 O O . GLU B 2 271 ? 70.019 20.402 65.944 1.00 39.21 271 GLU A O 1
ATOM 2674 N N . MET B 2 272 ? 71.141 20.243 67.893 1.00 40.62 272 MET A N 1
ATOM 2675 C CA . MET B 2 272 ? 71.773 21.551 67.767 1.00 37.99 272 MET A CA 1
ATOM 2676 C C . MET B 2 272 ? 73.270 21.312 67.665 1.00 45.75 272 MET A C 1
ATOM 2677 O O . MET B 2 272 ? 73.823 20.472 68.378 1.00 45.63 272 MET A O 1
ATOM 2682 N N . LYS B 2 273 ? 73.914 22.051 66.767 1.00 43.83 273 LYS A N 1
ATOM 2683 C CA . LYS B 2 273 ? 75.345 21.921 66.529 1.00 40.06 273 LYS A CA 1
ATOM 2684 C C . LYS B 2 273 ? 75.936 23.303 66.331 1.00 42.48 273 LYS A C 1
ATOM 2685 O O . LYS B 2 273 ? 75.328 24.158 65.685 1.00 42.54 273 LYS A O 1
ATOM 2691 N N . ILE B 2 274 ? 77.119 23.522 66.887 1.00 39.23 274 ILE A N 1
ATOM 2692 C CA . ILE B 2 274 ? 77.788 24.799 66.747 1.00 40.44 274 ILE A CA 1
ATOM 2693 C C . ILE B 2 274 ? 79.271 24.472 66.520 1.00 49.98 274 ILE A C 1
ATOM 2694 O O . ILE B 2 274 ? 79.860 23.672 67.252 1.00 46.34 274 ILE A O 1
ATOM 2699 N N . ARG B 2 275 ? 79.862 25.056 65.478 1.00 49.02 275 ARG A N 1
ATOM 2700 C CA . ARG B 2 275 ? 81.264 24.788 65.170 1.00 41.72 275 ARG A CA 1
ATOM 2701 C C . ARG B 2 275 ? 82.222 25.541 66.085 1.00 35.79 275 ARG A C 1
ATOM 2702 O O . ARG B 2 275 ? 81.989 26.699 66.431 1.00 36.55 275 ARG A O 1
ATOM 2710 N N . ILE B 2 276 ? 83.295 24.867 66.488 1.00 43.94 276 ILE A N 1
ATOM 2711 C CA . ILE B 2 276 ? 84.302 25.460 67.374 1.00 47.52 276 ILE A CA 1
ATOM 2712 C C . ILE B 2 276 ? 85.686 25.311 66.756 1.00 51.86 276 ILE A C 1
ATOM 2713 O O . ILE B 2 276 ? 85.915 24.381 65.967 1.00 49.27 276 ILE A O 1
ATOM 2718 N N . ALA B 2 277 ? 86.605 26.215 67.107 1.00 57.55 277 ALA A N 1
ATOM 2719 C CA . ALA B 2 277 ? 87.963 26.177 66.543 1.00 64.74 277 ALA A CA 1
ATOM 2720 C C . ALA B 2 277 ? 88.676 24.881 66.917 1.00 76.07 277 ALA A C 1
ATOM 2721 O O . ALA B 2 277 ? 88.677 24.543 68.130 1.00 85.92 277 ALA A O 1
#

Radius of gyration: 30.51 Å; Cα contacts (8 Å, |Δi|>4): 397; chains: 1; bounding box: 60×66×73 Å

B-factor: mean 60.17, std 20.72, range [27.37, 153.29]

Nearest PDB structures (foldseek):
  3d71-assembly1_A-2  TM=9.975E-01  e=4.021E-51  Bacillus subtilis
  3d70-assembly1_A-2  TM=9.971E-01  e=9.464E-50  synthetic construct
  3d6y-assembly1_A  TM=9.973E-01  e=7.456E-50  Bacillus subtilis
  3q1m-assembly1_A  TM=9.959E-01  e=3.727E-49  Bacillus subtilis
  1exi-assembly1_A  TM=9.880E-01  e=1.690E-47  Bacillus subtilis